Protein AF-A0A9W7TME2-F1 (afdb_monomer_lite)

Structure (mmCIF, N/CA/C/O backbone):
data_AF-A0A9W7TME2-F1
#
_entry.id   AF-A0A9W7TME2-F1
#
loop_
_atom_site.group_PDB
_atom_site.id
_atom_site.type_symbol
_atom_site.label_atom_id
_atom_site.label_alt_id
_atom_site.label_comp_id
_atom_site.label_asym_id
_atom_site.label_entity_id
_atom_site.label_seq_id
_atom_site.pdbx_PDB_ins_code
_atom_site.Cartn_x
_atom_site.Cartn_y
_atom_site.Cartn_z
_atom_site.occupancy
_atom_site.B_iso_or_equiv
_atom_site.auth_seq_id
_atom_site.auth_comp_id
_atom_site.auth_asym_id
_atom_site.auth_atom_id
_atom_site.pdbx_PDB_model_num
ATOM 1 N N . MET A 1 1 ? -83.037 15.148 -11.084 1.00 45.94 1 MET A N 1
ATOM 2 C CA . MET A 1 1 ? -82.661 16.561 -11.297 1.00 45.94 1 MET A CA 1
ATOM 3 C C . MET A 1 1 ? -82.335 17.193 -9.947 1.00 45.94 1 MET A C 1
ATOM 5 O O . MET A 1 1 ? -83.247 17.557 -9.218 1.00 45.94 1 MET A O 1
ATOM 9 N N . SER A 1 2 ? -81.053 17.291 -9.601 1.00 36.34 2 SER A N 1
ATOM 10 C CA . SER A 1 2 ? -80.544 18.206 -8.569 1.00 36.34 2 SER A CA 1
ATOM 11 C C . SER A 1 2 ? -79.119 18.617 -8.971 1.00 36.34 2 SER A C 1
ATOM 13 O O . SER A 1 2 ? -78.406 17.763 -9.502 1.00 36.34 2 SER A O 1
ATOM 15 N N . PRO A 1 3 ? -78.725 19.896 -8.821 1.00 45.44 3 PRO A N 1
ATOM 16 C CA . PRO A 1 3 ? -77.547 20.450 -9.483 1.00 45.44 3 PRO A CA 1
ATOM 17 C C . PRO A 1 3 ? -76.276 20.398 -8.619 1.00 45.44 3 PRO A C 1
ATOM 19 O O . PRO A 1 3 ? -76.337 20.386 -7.392 1.00 45.44 3 PRO A O 1
ATOM 22 N N . MET A 1 4 ? -75.126 20.371 -9.301 1.00 36.12 4 MET A N 1
ATOM 23 C CA . MET A 1 4 ? -73.765 20.377 -8.747 1.00 36.12 4 MET A CA 1
ATOM 24 C C . MET A 1 4 ? -73.398 21.739 -8.132 1.00 36.12 4 MET A C 1
ATOM 26 O O . MET A 1 4 ? -73.684 22.778 -8.722 1.00 36.12 4 MET A O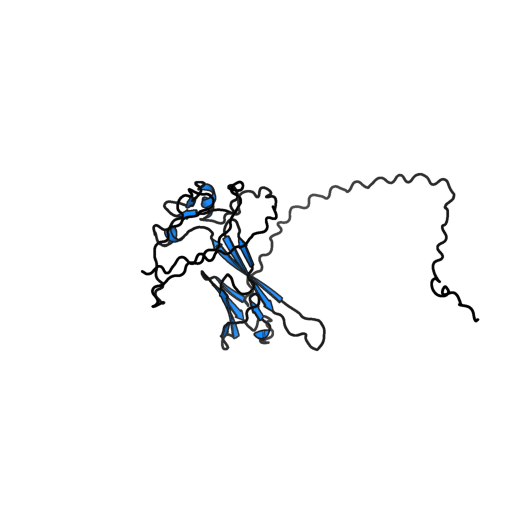 1
ATOM 30 N N . VAL A 1 5 ? -72.721 21.722 -6.978 1.00 47.88 5 VAL A N 1
ATOM 31 C CA . VAL A 1 5 ? -72.141 22.901 -6.306 1.00 47.88 5 VAL A CA 1
ATOM 32 C C . VAL A 1 5 ? -70.625 22.929 -6.540 1.00 47.88 5 VAL A C 1
ATOM 34 O O . VAL A 1 5 ? -69.952 21.909 -6.409 1.00 47.88 5 VAL A O 1
ATOM 37 N N . ASP A 1 6 ? -70.131 24.106 -6.928 1.00 45.97 6 ASP A N 1
ATOM 38 C CA . ASP A 1 6 ? -68.791 24.418 -7.448 1.00 45.97 6 ASP A CA 1
ATOM 39 C C . ASP A 1 6 ? -67.678 24.379 -6.367 1.00 45.97 6 ASP A C 1
ATOM 41 O O . ASP A 1 6 ? -67.824 24.997 -5.303 1.00 45.97 6 ASP A O 1
ATOM 45 N N . PRO A 1 7 ? -66.549 23.683 -6.613 1.00 44.56 7 PRO A N 1
ATOM 46 C CA . PRO A 1 7 ? -65.476 23.472 -5.647 1.00 44.56 7 PRO A CA 1
ATOM 47 C C . PRO A 1 7 ? -64.403 24.575 -5.699 1.00 44.56 7 PRO A C 1
ATOM 49 O O . PRO A 1 7 ? -63.279 24.321 -6.127 1.00 44.56 7 PRO A O 1
ATOM 52 N N . ARG A 1 8 ? -64.698 25.804 -5.249 1.00 43.78 8 ARG A N 1
ATOM 53 C CA . ARG A 1 8 ? -63.677 26.880 -5.135 1.00 43.78 8 ARG A CA 1
ATOM 54 C C . ARG A 1 8 ? -63.862 27.839 -3.956 1.00 43.78 8 ARG A C 1
ATOM 56 O O . ARG A 1 8 ? -63.664 29.047 -4.075 1.00 43.78 8 ARG A O 1
ATOM 63 N N . ARG A 1 9 ? -64.172 27.313 -2.773 1.00 43.62 9 ARG A N 1
ATOM 64 C CA . ARG A 1 9 ? -63.952 28.046 -1.520 1.00 43.62 9 ARG A CA 1
ATOM 65 C C . ARG A 1 9 ? -63.128 27.202 -0.573 1.00 43.62 9 ARG A C 1
ATOM 67 O O . ARG A 1 9 ? -63.614 26.186 -0.098 1.00 43.62 9 ARG A O 1
ATOM 74 N N . LEU A 1 10 ? -61.917 27.694 -0.333 1.00 40.53 10 LEU A N 1
ATOM 75 C CA . LEU A 1 10 ? -61.013 27.491 0.801 1.00 40.53 10 LEU A CA 1
ATOM 76 C C . LEU A 1 10 ? -59.609 27.230 0.275 1.00 40.53 10 LEU A C 1
ATOM 78 O O . LEU A 1 10 ? -59.125 26.111 0.322 1.00 40.53 10 LEU A O 1
ATOM 82 N N . LEU A 1 11 ? -58.979 28.280 -0.240 1.00 40.22 11 LEU A N 1
ATOM 83 C CA . LEU A 1 11 ? -57.559 28.553 -0.053 1.00 40.22 11 LEU A CA 1
ATOM 84 C C . LEU A 1 11 ? -57.352 30.032 -0.404 1.00 40.22 11 LEU A C 1
ATOM 86 O O . LEU A 1 11 ? -57.915 30.512 -1.386 1.00 40.22 11 LEU A O 1
ATOM 90 N N . GLN A 1 12 ? -56.526 30.703 0.405 1.00 37.19 12 GLN A N 1
ATOM 91 C CA . GLN A 1 12 ? -55.923 32.025 0.188 1.00 37.19 12 GLN A CA 1
ATOM 92 C C . GLN A 1 12 ? -56.542 33.205 0.958 1.00 37.19 12 GLN A C 1
ATOM 94 O O . GLN A 1 12 ? -56.999 34.186 0.380 1.00 37.19 12 GLN A O 1
ATOM 99 N N . GLU A 1 13 ? -56.453 33.145 2.290 1.00 40.38 13 GLU A N 1
ATOM 100 C CA . GLU A 1 13 ? -56.213 34.360 3.075 1.00 40.38 13 GLU A CA 1
ATOM 101 C C . GLU A 1 13 ? -54.704 34.583 3.229 1.00 40.38 13 GLU A C 1
ATOM 103 O O . GLU A 1 13 ? -53.953 33.642 3.482 1.00 40.38 13 GLU A O 1
ATOM 108 N N . GLY A 1 14 ? -54.287 35.845 3.106 1.00 40.81 14 GLY A N 1
ATOM 109 C CA . GLY A 1 14 ? -53.005 36.326 3.617 1.00 40.81 14 GLY A CA 1
ATOM 110 C C . GLY A 1 14 ? -51.903 36.536 2.582 1.00 40.81 14 GLY A C 1
ATOM 111 O O . GLY A 1 14 ? -50.926 35.798 2.571 1.00 40.81 14 GLY A O 1
ATOM 112 N N . ASN A 1 15 ? -52.011 37.588 1.764 1.00 37.62 15 ASN A N 1
ATOM 113 C CA . ASN A 1 15 ? -50.855 38.456 1.497 1.00 37.62 15 ASN A CA 1
ATOM 114 C C . ASN A 1 15 ? -51.287 39.782 0.853 1.00 37.62 15 ASN A C 1
ATOM 116 O O . ASN A 1 15 ? -51.401 39.911 -0.363 1.00 37.62 15 ASN A O 1
ATOM 120 N N . THR A 1 16 ? -51.505 40.798 1.684 1.00 47.22 16 THR A N 1
ATOM 121 C CA . THR A 1 16 ? -51.496 42.200 1.257 1.00 47.22 16 THR A CA 1
ATOM 122 C C . THR A 1 16 ? -50.052 42.698 1.243 1.00 47.22 16 THR A C 1
ATOM 124 O O . THR A 1 16 ? -49.491 42.980 2.298 1.00 47.22 16 THR A O 1
ATOM 127 N N . GLN A 1 17 ? -49.458 42.853 0.060 1.00 44.25 17 GLN A N 1
ATOM 128 C CA . GLN A 1 17 ? -48.344 43.784 -0.128 1.00 44.25 17 GLN A CA 1
ATOM 129 C C . GLN A 1 17 ? -48.794 44.904 -1.062 1.00 44.25 17 GLN A C 1
ATOM 131 O O . GLN A 1 17 ? -49.104 44.681 -2.232 1.00 44.25 17 GLN A O 1
ATOM 136 N N . SER A 1 18 ? -48.849 46.120 -0.527 1.00 55.06 18 SER A N 1
ATOM 137 C CA . SER A 1 18 ? -49.048 47.338 -1.300 1.00 55.06 18 SER A CA 1
ATOM 138 C C . SER A 1 18 ? -47.726 47.748 -1.953 1.00 55.06 18 SER A C 1
ATOM 140 O O . SER A 1 18 ? -46.690 47.876 -1.303 1.00 55.06 18 SER A O 1
ATOM 142 N N . LYS A 1 19 ? -47.757 47.972 -3.267 1.00 48.28 19 LYS A N 1
ATOM 143 C CA . LYS A 1 19 ? -46.636 48.545 -4.016 1.00 48.28 19 LYS A CA 1
ATOM 144 C C . LYS A 1 19 ? -46.640 50.061 -3.801 1.00 48.28 19 LYS A C 1
ATOM 146 O O . LYS A 1 19 ? -47.436 50.758 -4.424 1.00 48.28 19 LYS A O 1
ATOM 151 N N . GLN A 1 20 ? -45.784 50.584 -2.925 1.00 59.38 20 GLN A N 1
ATOM 152 C CA . GLN A 1 20 ? -45.575 52.032 -2.835 1.00 59.38 20 GLN A CA 1
ATOM 153 C C . GLN A 1 20 ? -44.718 52.505 -4.012 1.00 59.38 20 GLN A C 1
ATOM 155 O O . GLN A 1 20 ? -43.572 52.093 -4.183 1.00 59.38 20 GLN A O 1
ATOM 160 N N . LEU A 1 21 ? -45.300 53.367 -4.845 1.00 62.53 21 LEU A N 1
ATOM 161 C CA . LEU A 1 21 ? -44.615 54.027 -5.947 1.00 62.53 21 LEU A CA 1
ATOM 162 C C . LEU A 1 21 ? -43.992 55.326 -5.417 1.00 62.53 21 LEU A C 1
ATOM 164 O O . LEU A 1 21 ? -44.704 56.286 -5.133 1.00 62.53 21 LEU A O 1
ATOM 168 N N . MET A 1 22 ? -42.670 55.343 -5.257 1.00 50.44 22 MET A N 1
ATOM 169 C CA . MET A 1 22 ? -41.919 56.531 -4.838 1.00 50.44 22 MET A CA 1
ATOM 170 C C . MET A 1 22 ? -41.942 57.563 -5.976 1.00 50.44 22 MET A C 1
ATOM 172 O O . MET A 1 22 ? -41.362 57.329 -7.034 1.00 50.44 22 MET A O 1
ATOM 176 N N . GLN A 1 23 ? -42.640 58.683 -5.783 1.00 57.34 23 GLN A N 1
ATOM 177 C CA . GLN A 1 23 ? -42.710 59.787 -6.745 1.00 57.34 23 GLN A CA 1
ATOM 178 C C . GLN A 1 23 ? -41.814 60.936 -6.278 1.00 57.34 23 GLN A C 1
ATOM 180 O O . GLN A 1 23 ? -42.142 61.670 -5.351 1.00 57.34 23 GLN A O 1
ATOM 185 N N . GLY A 1 24 ? -40.670 61.072 -6.939 1.00 64.81 24 GLY A N 1
ATOM 186 C CA . GLY A 1 24 ? -39.732 62.185 -6.824 1.00 64.81 24 GLY A CA 1
ATOM 187 C C . GLY A 1 24 ? -38.561 61.955 -7.786 1.00 64.81 24 GLY A C 1
ATOM 188 O O . GLY A 1 24 ? -38.331 60.804 -8.167 1.00 64.81 24 GLY A O 1
ATOM 189 N N . PRO A 1 25 ? -37.831 62.993 -8.228 1.00 60.72 25 PRO A N 1
ATOM 190 C CA . PRO A 1 25 ? -36.633 62.796 -9.034 1.00 60.72 25 PRO A CA 1
ATOM 191 C C . PRO A 1 25 ? -35.573 62.108 -8.166 1.00 60.72 25 PRO A C 1
ATOM 193 O O . PRO A 1 25 ? -34.894 62.742 -7.362 1.00 60.72 25 PRO A O 1
ATOM 196 N N . VAL A 1 26 ? -35.475 60.784 -8.281 1.00 64.56 26 VAL A N 1
ATOM 197 C CA . VAL A 1 26 ? -34.434 60.005 -7.613 1.00 64.56 26 VAL A CA 1
ATOM 198 C C . VAL A 1 26 ? -33.130 60.328 -8.332 1.00 64.56 26 VAL A C 1
ATOM 200 O O . VAL A 1 26 ? -32.970 59.986 -9.503 1.00 64.56 26 VAL A O 1
ATOM 203 N N . ALA A 1 27 ? -32.220 61.031 -7.655 1.00 66.62 27 ALA A N 1
ATOM 204 C CA . ALA A 1 27 ? -30.870 61.229 -8.166 1.00 66.62 27 ALA A CA 1
ATOM 205 C C . ALA A 1 27 ? -30.277 59.848 -8.509 1.00 66.62 27 ALA A C 1
ATOM 207 O O . ALA A 1 27 ? -30.389 58.931 -7.687 1.00 66.62 27 ALA A O 1
ATOM 208 N N . PRO A 1 28 ? -29.712 59.656 -9.715 1.00 70.38 28 PRO A N 1
ATOM 209 C CA . PRO A 1 28 ? -29.198 58.358 -10.119 1.00 70.38 28 PRO A CA 1
ATOM 210 C C . PRO A 1 28 ? -28.134 57.915 -9.117 1.00 70.38 28 PRO A C 1
ATOM 212 O O . PRO 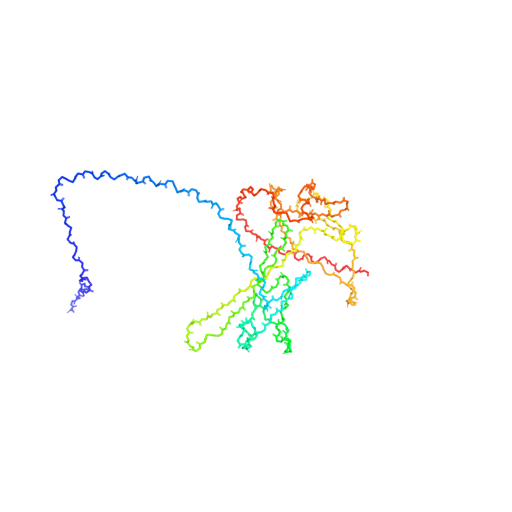A 1 28 ? -27.197 58.653 -8.819 1.00 70.38 28 PRO A O 1
ATOM 215 N N . LEU A 1 29 ? -28.311 56.715 -8.569 1.00 61.28 29 LEU A N 1
ATOM 216 C CA . LEU A 1 29 ? -27.379 56.128 -7.619 1.00 61.28 29 LEU A CA 1
ATOM 217 C C . LEU A 1 29 ? -26.018 55.943 -8.304 1.00 61.28 29 LEU A C 1
ATOM 219 O O . LEU A 1 29 ? -25.845 55.038 -9.118 1.00 61.28 29 LEU A O 1
ATOM 223 N N . THR A 1 30 ? -25.040 56.780 -7.966 1.00 67.12 30 THR A N 1
ATOM 224 C CA . THR A 1 30 ? -23.641 56.636 -8.390 1.00 67.12 30 THR A CA 1
ATOM 225 C C . THR A 1 30 ? -22.935 55.596 -7.523 1.00 67.12 30 THR A C 1
ATOM 227 O O . THR A 1 30 ? -21.977 55.903 -6.816 1.00 67.12 30 THR A O 1
ATOM 230 N N . TRP A 1 31 ? -23.438 54.362 -7.528 1.00 56.34 31 TRP A N 1
ATOM 231 C CA . TRP A 1 31 ? -22.727 53.247 -6.915 1.00 56.34 31 TRP A CA 1
ATOM 232 C C . TRP A 1 31 ? -21.580 52.826 -7.829 1.00 56.34 31 TRP A C 1
ATOM 234 O O . TRP A 1 31 ? -21.793 52.373 -8.951 1.00 56.34 31 TRP A O 1
ATOM 244 N N . GLN A 1 32 ? -20.358 52.973 -7.330 1.00 70.19 32 GLN A N 1
ATOM 245 C CA . GLN A 1 32 ? -19.170 52.343 -7.891 1.00 70.19 32 GLN A CA 1
ATOM 246 C C . GLN A 1 32 ? -18.746 51.230 -6.940 1.00 70.19 32 GLN A C 1
ATOM 248 O O . GLN A 1 32 ? -18.812 51.393 -5.721 1.00 70.19 32 GLN A O 1
ATOM 253 N N . TYR A 1 33 ? -18.364 50.085 -7.501 1.00 70.69 33 TYR A N 1
ATOM 254 C CA . TYR A 1 33 ? -17.904 48.954 -6.707 1.00 70.69 33 TYR A CA 1
ATOM 255 C C . TYR A 1 33 ? -16.666 49.397 -5.915 1.00 70.69 33 TYR A C 1
ATOM 257 O O . TYR A 1 33 ? -15.735 49.921 -6.536 1.00 70.69 33 TYR A O 1
ATOM 265 N N . PRO A 1 34 ? -16.634 49.236 -4.579 1.00 73.00 34 PRO A N 1
ATOM 266 C CA . PRO A 1 34 ? -15.424 49.506 -3.823 1.00 73.00 34 PRO A CA 1
ATOM 267 C C . PRO A 1 34 ? -14.319 48.635 -4.410 1.00 73.00 34 PRO A C 1
ATOM 269 O O . PRO A 1 34 ? -14.471 47.414 -4.484 1.00 73.00 34 PRO A O 1
ATOM 272 N N . LEU A 1 35 ? -13.234 49.254 -4.871 1.00 74.19 35 LEU A N 1
ATOM 273 C CA . LEU A 1 35 ? -12.034 48.504 -5.213 1.00 74.19 35 LEU A CA 1
ATOM 274 C C . LEU A 1 35 ? -11.631 47.768 -3.938 1.00 74.19 35 LEU A C 1
ATOM 276 O O . LEU A 1 35 ? -11.363 48.416 -2.924 1.00 74.19 35 LEU A O 1
ATOM 280 N N . MET A 1 36 ? -11.695 46.432 -3.963 1.00 68.38 36 MET A N 1
ATOM 281 C CA . MET A 1 36 ? -11.239 45.625 -2.838 1.00 68.38 36 MET A CA 1
ATOM 282 C C . MET A 1 36 ? -9.802 46.058 -2.546 1.00 68.38 36 MET A C 1
ATOM 284 O O . MET A 1 36 ? -8.981 46.012 -3.465 1.00 68.38 36 MET A O 1
ATOM 288 N N . PRO A 1 37 ? -9.500 46.537 -1.326 1.00 76.88 37 PRO A N 1
ATOM 289 C CA . PRO A 1 37 ? -8.123 46.784 -0.939 1.00 76.88 37 PRO A CA 1
ATOM 290 C C . PRO A 1 37 ? -7.328 45.513 -1.226 1.00 76.88 37 PRO A C 1
ATOM 292 O O . PRO A 1 37 ? -7.784 44.431 -0.851 1.00 76.88 37 PRO A O 1
ATOM 295 N N . GLU A 1 38 ? -6.200 45.638 -1.927 1.00 73.56 38 GLU A N 1
ATOM 296 C CA . GLU A 1 38 ? -5.298 44.510 -2.157 1.00 73.56 38 GLU A CA 1
ATOM 297 C C . GLU A 1 38 ? -4.976 43.911 -0.788 1.00 73.56 38 GLU A C 1
ATOM 299 O O . GLU A 1 38 ? -4.416 44.592 0.079 1.00 73.56 38 GLU A O 1
ATOM 304 N N . GLU A 1 39 ? -5.441 42.682 -0.557 1.00 70.69 39 GLU A N 1
ATOM 305 C CA . GLU A 1 39 ? -5.243 42.004 0.714 1.00 70.69 39 GLU A CA 1
ATOM 306 C C . GLU A 1 39 ? -3.730 41.930 0.933 1.00 70.69 39 GLU A C 1
ATOM 308 O O . GLU A 1 39 ? -3.017 41.454 0.042 1.00 70.69 39 GLU A O 1
ATOM 313 N N . PRO A 1 40 ? -3.200 42.477 2.045 1.00 69.88 40 PRO A N 1
ATOM 314 C CA . PRO A 1 40 ? -1.768 42.447 2.278 1.00 69.88 40 PRO A CA 1
ATOM 315 C C . PRO A 1 40 ? -1.333 40.993 2.177 1.00 69.88 40 PRO A C 1
ATOM 317 O O . PRO A 1 40 ? -1.949 40.145 2.820 1.00 69.88 40 PRO A O 1
ATOM 320 N N . LEU A 1 41 ? -0.322 40.717 1.347 1.00 63.75 41 LEU A N 1
ATOM 321 C CA . LEU A 1 41 ? 0.237 39.379 1.179 1.00 63.75 41 LEU A CA 1
ATOM 322 C C . LEU A 1 41 ? 0.656 38.882 2.562 1.00 63.75 41 LEU A C 1
ATOM 324 O O . LEU A 1 41 ? 1.736 39.214 3.058 1.00 63.75 41 LEU A O 1
ATOM 328 N N . LEU A 1 42 ? -0.240 38.149 3.222 1.00 68.81 42 LEU A N 1
ATOM 329 C CA . LEU A 1 42 ? 0.070 37.495 4.472 1.00 68.81 42 LEU A CA 1
ATOM 330 C C . LEU A 1 42 ? 1.229 36.552 4.150 1.00 68.81 42 LEU A C 1
ATOM 332 O O . LEU A 1 42 ? 1.193 35.889 3.108 1.00 68.81 42 LEU A O 1
ATOM 336 N N . PRO A 1 43 ? 2.283 36.519 4.980 1.00 73.00 43 PRO A N 1
ATOM 337 C CA . PRO A 1 43 ? 3.367 35.578 4.763 1.00 73.00 43 PRO A CA 1
ATOM 338 C C . PRO A 1 43 ? 2.755 34.183 4.641 1.00 73.00 43 PRO A C 1
ATOM 340 O O . PRO A 1 43 ? 1.896 33.830 5.451 1.00 73.00 43 PRO A O 1
ATOM 343 N N . GLU A 1 44 ? 3.157 33.422 3.616 1.00 58.72 44 GLU A N 1
ATOM 344 C CA . GLU A 1 44 ? 2.768 32.021 3.475 1.00 58.72 44 GLU A CA 1
ATOM 345 C C . GLU A 1 44 ? 3.156 31.313 4.772 1.00 58.72 44 GLU A C 1
ATOM 347 O O . GLU A 1 44 ? 4.324 31.010 5.015 1.00 58.72 44 GLU A O 1
ATOM 352 N N . VAL A 1 45 ? 2.183 31.116 5.660 1.00 66.00 45 VAL A N 1
ATOM 353 C CA . VAL A 1 45 ? 2.396 30.305 6.847 1.00 66.00 45 VAL A CA 1
ATOM 354 C C . VAL A 1 45 ? 2.599 28.899 6.301 1.00 66.00 45 VAL A C 1
ATOM 356 O O . VAL A 1 45 ? 1.713 28.426 5.581 1.00 66.00 45 VAL A O 1
ATOM 359 N N . PRO A 1 46 ? 3.729 28.228 6.587 1.00 66.50 46 PRO A N 1
ATOM 360 C CA . PRO A 1 46 ? 3.911 26.848 6.185 1.00 66.50 46 PRO A CA 1
ATOM 361 C C . PRO A 1 46 ? 2.774 26.047 6.808 1.00 66.50 46 PRO A C 1
ATOM 363 O O . PRO A 1 46 ? 2.743 25.805 8.016 1.00 66.50 46 PRO A O 1
ATOM 366 N N . PHE A 1 47 ? 1.778 25.699 5.998 1.00 54.00 47 PHE A N 1
ATOM 367 C CA . PHE A 1 47 ? 0.774 24.749 6.419 1.00 54.00 47 PHE A CA 1
ATOM 368 C C . PHE A 1 47 ? 1.471 23.391 6.351 1.00 54.00 47 PHE A C 1
ATOM 370 O O . PHE A 1 47 ? 1.543 22.727 5.321 1.00 54.00 47 PHE A O 1
ATOM 377 N N . GLU A 1 48 ? 2.077 22.987 7.457 1.00 51.50 48 GLU A N 1
ATOM 378 C CA . GLU A 1 48 ? 2.421 21.587 7.621 1.00 51.50 48 GLU A CA 1
ATOM 379 C C . GLU A 1 48 ? 1.109 20.847 7.845 1.00 51.50 48 GLU A C 1
ATOM 381 O O . GLU A 1 48 ? 0.447 20.988 8.879 1.00 51.50 48 GLU A O 1
ATOM 386 N N . LEU A 1 49 ? 0.700 20.080 6.831 1.00 39.78 49 LEU A N 1
ATOM 387 C CA . LEU A 1 49 ? -0.261 19.002 7.009 1.00 39.78 49 LEU A CA 1
ATOM 388 C C . LEU A 1 49 ? 0.241 18.167 8.183 1.00 39.78 49 LEU A C 1
ATOM 390 O O . LEU A 1 49 ? 1.226 17.443 8.054 1.00 39.78 49 LEU A O 1
ATOM 394 N N . ARG A 1 50 ? -0.414 18.305 9.341 1.00 38.41 50 ARG A N 1
ATOM 395 C CA . ARG A 1 50 ? -0.123 17.466 10.499 1.00 38.41 50 ARG A CA 1
ATOM 396 C C . ARG A 1 50 ? -0.346 16.030 10.061 1.00 38.41 50 ARG A C 1
ATOM 398 O O . ARG A 1 50 ? -1.487 15.606 9.879 1.00 38.41 50 ARG A O 1
ATOM 405 N N . THR A 1 51 ? 0.740 15.293 9.882 1.00 38.16 51 THR A N 1
ATOM 406 C CA . THR A 1 51 ? 0.665 13.847 9.789 1.00 38.16 51 THR A CA 1
ATOM 407 C C . THR A 1 51 ? 0.086 13.363 11.117 1.00 38.16 51 THR A C 1
ATOM 409 O O . THR A 1 51 ? 0.544 13.799 12.180 1.00 38.16 51 THR A O 1
ATOM 412 N N . PRO A 1 52 ? -0.992 12.560 11.105 1.00 43.03 52 PRO A N 1
ATOM 413 C CA . PRO A 1 52 ? -1.532 12.023 12.342 1.00 43.03 52 PRO A CA 1
ATOM 414 C C . PRO A 1 52 ? -0.411 11.255 13.042 1.00 43.03 52 PRO A C 1
ATOM 416 O O . PRO A 1 52 ? 0.158 10.322 12.481 1.00 43.03 52 PRO A O 1
ATOM 419 N N . SER A 1 53 ? -0.051 11.686 14.252 1.00 43.25 53 SER A N 1
ATOM 420 C CA . SER A 1 53 ? 0.932 10.972 15.059 1.00 43.25 53 SER A CA 1
ATOM 421 C C . SER A 1 53 ? 0.389 9.574 15.352 1.00 43.25 53 SER A C 1
ATOM 423 O O . SER A 1 53 ? -0.790 9.480 15.721 1.00 43.25 53 SER A O 1
ATOM 425 N N . PRO A 1 54 ? 1.201 8.508 15.242 1.00 51.59 54 PRO A N 1
ATOM 426 C CA . PRO A 1 54 ? 0.759 7.175 15.623 1.00 51.59 54 PRO A CA 1
ATOM 427 C C . PRO A 1 54 ? 0.259 7.234 17.066 1.00 51.59 54 PRO A C 1
ATOM 429 O O . PRO A 1 54 ? 0.972 7.670 17.974 1.00 51.59 54 PRO A O 1
ATOM 432 N N . SER A 1 55 ? -1.009 6.884 17.276 1.00 57.22 55 SER A N 1
ATOM 433 C CA . SER A 1 55 ? -1.546 6.818 18.628 1.00 57.22 55 SER A CA 1
ATOM 434 C C . SER A 1 55 ? -0.852 5.658 19.341 1.00 57.22 55 SER A C 1
ATOM 436 O O . SER A 1 55 ? -0.708 4.575 18.786 1.00 57.22 55 SER A O 1
ATOM 438 N N . VAL A 1 56 ? -0.444 5.847 20.599 1.00 62.09 56 VAL A N 1
ATOM 439 C CA . VAL A 1 56 ? 0.200 4.800 21.433 1.00 62.09 56 VAL A CA 1
ATOM 440 C C . VAL A 1 56 ? -0.699 3.550 21.615 1.00 62.09 56 VAL A C 1
ATOM 442 O O . VAL A 1 56 ? -0.285 2.521 22.162 1.00 62.09 56 VAL A O 1
ATOM 445 N N . SER A 1 57 ? -1.951 3.652 21.169 1.00 77.81 57 SER A N 1
ATOM 446 C CA . SER A 1 57 ? -3.006 2.649 21.225 1.00 77.81 57 SER A CA 1
ATOM 447 C C . SER A 1 57 ? -3.052 1.706 20.021 1.00 77.81 57 SER A C 1
ATOM 449 O O . SER A 1 57 ? -3.609 0.620 20.168 1.00 77.81 57 SER A O 1
ATOM 451 N N . VAL A 1 58 ? -2.507 2.100 18.864 1.00 86.94 58 VAL A N 1
ATOM 452 C CA . VAL A 1 58 ? -2.571 1.318 17.620 1.00 86.94 58 VAL A CA 1
ATOM 453 C C . VAL A 1 58 ? -1.166 1.157 17.052 1.00 86.94 58 VAL A C 1
ATOM 455 O O . VAL A 1 58 ? -0.505 2.142 16.732 1.00 86.94 58 VAL A O 1
ATOM 458 N N . ALA A 1 59 ? -0.728 -0.088 16.903 1.00 88.31 59 ALA A N 1
ATOM 459 C CA . ALA A 1 59 ? 0.508 -0.441 16.223 1.00 88.31 59 ALA A CA 1
ATOM 460 C C . ALA A 1 59 ? 0.173 -1.236 14.959 1.00 88.31 59 ALA A C 1
ATOM 462 O O . ALA A 1 59 ? -0.704 -2.094 14.973 1.00 88.31 59 ALA A O 1
ATOM 463 N N . ALA A 1 60 ? 0.863 -0.943 13.862 1.00 90.12 60 ALA A N 1
ATOM 464 C CA . ALA A 1 60 ? 0.706 -1.667 12.610 1.00 90.12 60 ALA A CA 1
ATOM 465 C C . ALA A 1 60 ? 2.067 -2.176 12.137 1.00 90.12 60 ALA A C 1
ATOM 467 O O . ALA A 1 60 ? 3.061 -1.450 12.201 1.00 90.12 60 ALA A O 1
ATOM 468 N N . ARG A 1 61 ? 2.089 -3.416 11.656 1.00 89.75 61 ARG A N 1
ATOM 469 C CA . ARG A 1 61 ? 3.214 -4.038 10.964 1.00 89.75 61 ARG A CA 1
ATOM 470 C C . ARG A 1 61 ? 2.792 -4.321 9.529 1.00 89.75 61 ARG A C 1
ATOM 472 O O . ARG A 1 61 ? 1.825 -5.045 9.295 1.00 89.75 61 ARG A O 1
ATOM 479 N N . CYS A 1 62 ? 3.480 -3.681 8.593 1.00 86.88 62 CYS A N 1
ATOM 480 C CA . CYS A 1 62 ? 3.282 -3.884 7.166 1.00 86.88 62 CYS A CA 1
ATOM 481 C C . CYS A 1 62 ? 4.233 -4.992 6.717 1.00 86.88 62 CYS A C 1
ATOM 483 O O . CYS A 1 62 ? 5.436 -4.756 6.626 1.00 86.88 62 CYS A O 1
ATOM 485 N N . GLU A 1 63 ? 3.693 -6.181 6.473 1.00 83.06 63 GLU A N 1
ATOM 486 C CA . GLU A 1 63 ? 4.434 -7.298 5.888 1.00 83.06 63 GLU A CA 1
ATOM 487 C C . GLU A 1 63 ? 4.291 -7.261 4.359 1.00 83.06 63 GLU A C 1
ATOM 489 O O . GLU A 1 63 ? 3.566 -6.431 3.807 1.00 83.06 63 GLU A O 1
ATOM 494 N N . ASP A 1 64 ? 4.965 -8.159 3.643 1.00 69.94 64 ASP A N 1
ATOM 495 C CA . ASP A 1 64 ? 5.024 -8.106 2.174 1.00 69.94 64 ASP A CA 1
ATOM 496 C C . ASP A 1 64 ? 3.655 -8.276 1.483 1.00 69.94 64 ASP A C 1
ATOM 498 O O . ASP A 1 64 ? 3.417 -7.689 0.427 1.00 69.94 64 ASP A O 1
ATOM 502 N N . TYR A 1 65 ? 2.748 -9.077 2.056 1.00 69.94 65 TYR A N 1
ATOM 503 C CA . TYR A 1 65 ? 1.448 -9.415 1.446 1.00 69.94 65 TYR A CA 1
ATOM 504 C C . TYR A 1 65 ? 0.230 -9.192 2.355 1.00 69.94 65 TYR A C 1
ATOM 506 O O . TYR A 1 65 ? -0.914 -9.274 1.895 1.00 69.94 65 TYR A O 1
ATOM 514 N N . PHE A 1 66 ? 0.450 -8.878 3.629 1.00 79.56 66 PHE A N 1
ATOM 515 C CA . PHE A 1 66 ? -0.607 -8.642 4.604 1.00 79.56 66 PHE A CA 1
ATOM 516 C C . PHE A 1 66 ? -0.190 -7.567 5.608 1.00 79.56 66 PHE A C 1
ATOM 518 O O . PHE A 1 66 ? 0.986 -7.238 5.750 1.00 79.56 66 PHE A O 1
ATOM 525 N N . VAL A 1 67 ? -1.171 -7.001 6.301 1.00 88.00 67 VAL A N 1
ATOM 526 C CA . VAL A 1 67 ? -0.946 -6.102 7.430 1.00 88.00 67 VAL A CA 1
ATOM 527 C C . VAL A 1 67 ? -1.381 -6.794 8.710 1.00 88.00 67 VAL A C 1
ATOM 529 O O . VAL A 1 67 ? -2.444 -7.422 8.757 1.00 88.00 67 VAL A O 1
ATOM 532 N N . GLN A 1 68 ? -0.585 -6.628 9.759 1.00 91.06 68 GLN A N 1
ATOM 533 C CA . GLN A 1 68 ? -0.956 -7.008 11.111 1.00 91.06 68 GLN A CA 1
ATOM 534 C C . GLN A 1 68 ? -1.138 -5.746 11.953 1.00 91.06 68 GLN A C 1
ATOM 536 O O . GLN A 1 68 ? -0.216 -4.944 12.099 1.00 91.06 68 GLN A O 1
ATOM 541 N N . VAL A 1 69 ? -2.337 -5.549 12.496 1.00 91.69 69 VAL A N 1
ATOM 542 C CA . VAL A 1 69 ? -2.677 -4.378 13.310 1.00 91.69 69 VAL A CA 1
ATOM 543 C C . VAL A 1 69 ? -3.008 -4.825 14.726 1.00 91.69 69 VAL A C 1
ATOM 545 O O . VAL A 1 69 ? -3.932 -5.603 14.952 1.00 91.69 69 VAL A O 1
ATOM 548 N N . GLU A 1 70 ? -2.261 -4.293 15.682 1.00 91.25 70 GLU A N 1
ATOM 549 C CA . GLU A 1 70 ? -2.438 -4.506 17.110 1.00 91.25 70 GLU A CA 1
ATOM 550 C C . GLU A 1 70 ? -3.103 -3.279 17.730 1.00 91.25 70 GLU A C 1
ATOM 552 O O . GLU A 1 70 ? -2.605 -2.152 17.644 1.00 91.25 70 GLU A O 1
ATOM 557 N N . VAL A 1 71 ? -4.243 -3.500 18.377 1.00 89.62 71 VAL A N 1
ATOM 558 C CA . VAL A 1 71 ? -5.043 -2.445 18.995 1.00 89.62 71 VAL A CA 1
ATOM 559 C C . VAL A 1 71 ? -5.178 -2.740 20.479 1.00 89.62 71 VAL A C 1
ATOM 561 O O . VAL A 1 71 ? -5.804 -3.722 20.873 1.00 89.62 71 VAL A O 1
ATOM 564 N N . LYS A 1 72 ? -4.632 -1.871 21.332 1.00 86.94 72 LYS A N 1
ATOM 565 C CA . LYS A 1 72 ? -4.866 -1.955 22.781 1.00 86.94 72 LYS A CA 1
ATOM 566 C C . LYS A 1 72 ? -6.333 -1.670 23.064 1.00 86.94 72 LYS A C 1
ATOM 568 O O . LYS A 1 72 ? -6.824 -0.644 22.615 1.00 86.94 72 LYS A O 1
ATOM 573 N N . LYS A 1 73 ? -7.010 -2.497 23.863 1.00 81.75 73 LYS A N 1
ATOM 574 C CA . LYS A 1 73 ? -8.441 -2.351 24.208 1.00 81.75 73 LYS A CA 1
ATOM 575 C C . LYS A 1 73 ? -8.740 -1.182 25.155 1.00 81.75 73 LYS A C 1
ATOM 577 O O . LYS A 1 73 ? -9.893 -0.771 25.250 1.00 81.75 73 LYS A O 1
ATOM 582 N N . VAL A 1 74 ? -7.727 -0.629 25.830 1.00 74.44 74 VAL A N 1
ATOM 583 C CA . VAL A 1 74 ? -7.856 0.467 26.816 1.00 74.44 74 VAL A CA 1
ATOM 584 C C . VAL A 1 74 ? -7.334 1.790 26.239 1.00 74.44 74 VAL A C 1
ATOM 586 O O . VAL A 1 74 ? -6.387 2.390 26.741 1.00 74.44 74 VAL A O 1
ATOM 589 N N . PHE A 1 75 ? -7.927 2.256 25.142 1.00 67.88 75 PHE A N 1
ATOM 590 C CA . PHE A 1 75 ? -7.436 3.441 24.426 1.00 67.88 75 PHE A CA 1
ATOM 591 C C . PHE A 1 75 ? -8.003 4.780 24.925 1.00 67.88 75 PHE A C 1
ATOM 593 O O . PHE A 1 75 ? -7.456 5.827 24.594 1.00 67.88 75 PHE A O 1
ATOM 600 N N . TYR A 1 76 ? -9.038 4.766 25.775 1.00 64.50 76 TYR A N 1
ATOM 601 C CA . TYR A 1 76 ? -9.632 5.980 26.362 1.00 64.50 76 TYR A CA 1
ATOM 602 C C . TYR A 1 76 ? -9.063 6.365 27.737 1.00 64.50 76 TYR A C 1
ATOM 604 O O . TYR A 1 76 ? -9.539 7.322 28.344 1.00 64.50 76 TYR A O 1
ATOM 612 N N . GLY A 1 77 ? -8.076 5.625 28.261 1.00 60.69 77 GLY A N 1
ATOM 613 C CA . GLY A 1 77 ? -7.436 5.924 29.553 1.00 60.69 77 GLY A CA 1
ATOM 614 C C . GLY A 1 77 ? -8.348 5.807 30.786 1.00 60.69 77 GLY A C 1
ATOM 615 O O . GLY A 1 77 ? -7.915 6.100 31.893 1.00 60.69 77 GLY A O 1
ATOM 616 N N . ASN A 1 78 ? -9.595 5.361 30.614 1.00 63.78 78 ASN A N 1
ATOM 617 C CA . ASN A 1 78 ? -10.616 5.229 31.658 1.00 63.78 78 ASN A CA 1
ATOM 618 C C . ASN A 1 78 ? -10.761 3.793 32.205 1.00 63.78 78 ASN A C 1
ATOM 620 O O . ASN A 1 78 ? -11.663 3.532 32.994 1.00 63.78 78 ASN A O 1
ATOM 624 N N . GLY A 1 79 ? -9.914 2.853 31.769 1.00 66.50 79 GLY A N 1
ATOM 625 C CA . GLY A 1 79 ? -9.942 1.452 32.212 1.00 66.50 79 GLY A CA 1
ATOM 626 C C . GLY A 1 79 ? -11.085 0.605 31.638 1.00 66.50 79 GLY A C 1
ATOM 627 O O . GLY A 1 79 ? -11.178 -0.576 31.963 1.00 66.50 79 GLY A O 1
ATOM 628 N N . GLN A 1 80 ? -11.942 1.165 30.779 1.00 70.62 80 GLN A N 1
ATOM 629 C CA . GLN A 1 80 ? -13.048 0.424 30.178 1.00 70.62 80 GLN A CA 1
ATOM 630 C C . GLN A 1 80 ? -12.587 -0.308 28.916 1.00 70.62 80 GLN A C 1
ATOM 632 O O . GLN A 1 80 ? -12.119 0.310 27.959 1.00 70.62 80 GLN A O 1
ATOM 637 N N . LEU A 1 81 ? -12.740 -1.633 28.922 1.00 73.44 81 LEU A N 1
ATOM 638 C CA . LEU A 1 81 ? -12.418 -2.481 27.781 1.00 73.44 81 LEU A CA 1
ATOM 639 C C . LEU A 1 81 ? -13.437 -2.276 26.665 1.00 73.44 81 LEU A C 1
ATOM 641 O O . LEU A 1 81 ? -14.647 -2.380 26.877 1.00 73.44 81 LEU A O 1
ATOM 645 N N . VAL A 1 82 ? -12.937 -2.007 25.464 1.00 80.81 82 VAL A N 1
ATOM 646 C CA . VAL A 1 82 ? -13.779 -1.911 24.275 1.00 80.81 82 VAL A CA 1
ATOM 647 C C . VAL A 1 82 ? -14.163 -3.305 23.781 1.00 80.81 82 VAL A C 1
ATOM 649 O O . VAL A 1 82 ? -13.335 -4.217 23.751 1.00 80.81 82 VAL A O 1
ATOM 652 N N . ASN A 1 83 ? -15.437 -3.464 23.413 1.00 82.19 83 ASN A N 1
ATOM 653 C CA . ASN A 1 83 ? -15.955 -4.701 22.840 1.00 82.19 83 ASN A CA 1
ATOM 654 C C . ASN A 1 83 ? -15.353 -4.912 21.433 1.00 82.19 83 ASN A C 1
ATOM 656 O O . ASN A 1 83 ? -15.493 -4.015 20.593 1.00 82.19 83 ASN A O 1
ATOM 660 N N . PRO A 1 84 ? -14.737 -6.077 21.150 1.00 84.00 84 PRO A N 1
ATOM 661 C CA . PRO A 1 84 ? -14.177 -6.390 19.835 1.00 84.00 84 PRO A CA 1
ATOM 662 C C . PRO A 1 84 ? -15.182 -6.249 18.685 1.00 84.00 84 PRO A C 1
ATOM 664 O O . PRO A 1 84 ? -14.798 -5.843 17.594 1.00 84.00 84 PRO A O 1
ATOM 667 N N . ALA A 1 85 ? -16.473 -6.502 18.932 1.00 85.88 85 ALA A N 1
ATOM 668 C CA . ALA A 1 85 ? -17.527 -6.421 17.916 1.00 85.88 85 ALA A CA 1
ATOM 669 C C . ALA A 1 85 ? -17.744 -5.005 17.348 1.00 85.88 85 ALA A C 1
ATOM 671 O O . ALA A 1 85 ? -18.307 -4.853 16.267 1.00 85.88 85 ALA A O 1
ATOM 672 N N . PHE A 1 86 ? -17.306 -3.965 18.062 1.00 86.19 86 PHE A N 1
ATOM 673 C CA . PHE A 1 86 ? -17.439 -2.572 17.624 1.00 86.19 86 PHE A CA 1
ATOM 674 C C . PHE A 1 86 ? -16.221 -2.062 16.856 1.00 86.19 86 PHE A C 1
ATOM 676 O O . PHE A 1 86 ? -16.240 -0.921 16.391 1.00 86.19 86 PHE A O 1
ATOM 683 N N . LEU A 1 87 ? -15.168 -2.873 16.733 1.00 89.19 87 LEU A N 1
ATOM 684 C CA . LEU A 1 87 ? -13.962 -2.558 15.980 1.00 89.19 87 LEU A CA 1
ATOM 685 C C . LEU A 1 87 ? -13.916 -3.380 14.695 1.00 89.19 87 LEU A C 1
ATOM 687 O O . LEU A 1 87 ? -14.135 -4.587 14.698 1.00 89.19 87 LEU A O 1
ATOM 691 N N . SER A 1 88 ? -13.594 -2.720 13.588 1.00 91.38 88 SER A N 1
ATOM 692 C CA . SER A 1 88 ? -13.414 -3.381 12.297 1.00 91.38 88 SER A CA 1
ATOM 693 C C . SER A 1 88 ? -12.267 -2.755 11.515 1.00 91.38 88 SER A C 1
ATOM 695 O O . SER A 1 88 ? -12.126 -1.532 11.485 1.00 91.38 88 SER A O 1
ATOM 697 N N . LEU A 1 89 ? -11.4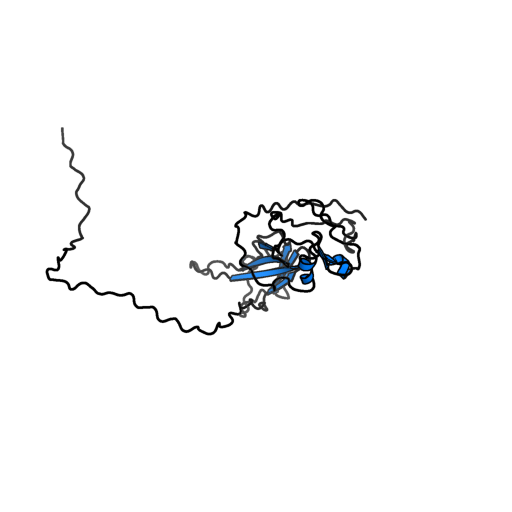59 -3.586 10.861 1.00 91.38 89 LEU A N 1
ATOM 698 C CA . LEU A 1 89 ? -10.418 -3.156 9.933 1.00 91.38 89 LEU A CA 1
ATOM 699 C C . LEU A 1 89 ? -10.970 -3.271 8.511 1.00 91.38 89 LEU A C 1
ATOM 701 O O . LEU A 1 89 ? -11.117 -4.369 7.983 1.00 91.38 89 LEU A O 1
ATOM 705 N N . GLY A 1 90 ? -11.383 -2.138 7.937 1.00 86.62 90 GLY A N 1
ATOM 706 C CA . GLY A 1 90 ? -11.966 -2.057 6.594 1.00 86.62 90 GLY A CA 1
ATOM 707 C C . GLY A 1 90 ? -13.205 -2.949 6.370 1.00 86.62 90 GLY A C 1
ATOM 708 O O . GLY A 1 90 ? -13.581 -3.257 5.243 1.00 86.62 90 GLY A O 1
ATOM 709 N N . GLY A 1 91 ? -13.877 -3.344 7.456 1.00 86.19 91 GLY A N 1
ATOM 710 C CA . GLY A 1 91 ? -15.049 -4.225 7.443 1.00 86.19 91 GLY A CA 1
ATOM 711 C C . GLY A 1 91 ? -14.783 -5.655 7.923 1.00 86.19 91 GLY A C 1
ATOM 712 O O . GLY A 1 91 ? -15.739 -6.400 8.112 1.00 86.19 91 GLY A O 1
ATOM 713 N N . CYS A 1 92 ? -13.528 -6.028 8.179 1.00 89.81 92 CYS A N 1
ATOM 714 C CA . CYS A 1 92 ? -13.168 -7.316 8.773 1.00 89.81 92 CYS A CA 1
ATOM 715 C C . CYS A 1 92 ? -13.014 -7.224 10.297 1.00 89.81 92 CYS A C 1
ATOM 717 O O . CYS A 1 92 ? -12.592 -6.196 10.832 1.00 89.81 92 CYS A O 1
ATOM 719 N N . GLY A 1 93 ? -13.382 -8.301 10.994 1.00 90.12 93 GLY A N 1
ATOM 720 C CA . GLY A 1 93 ? -13.222 -8.430 12.444 1.00 90.12 93 GLY A CA 1
ATOM 721 C C . GLY A 1 93 ? -11.793 -8.795 12.855 1.00 90.12 93 GLY A C 1
ATOM 722 O O . GLY A 1 93 ? -10.944 -9.073 12.011 1.00 90.12 93 GLY A O 1
ATOM 723 N N . ALA A 1 94 ? -11.536 -8.795 14.164 1.00 91.50 94 ALA A N 1
ATOM 724 C CA . ALA A 1 94 ? -10.265 -9.258 14.717 1.00 91.50 94 ALA A CA 1
ATOM 725 C C . ALA A 1 94 ? -10.094 -10.771 14.496 1.00 91.50 94 ALA A C 1
ATOM 727 O O . ALA A 1 94 ? -11.062 -11.528 14.587 1.00 91.50 94 ALA A O 1
ATOM 728 N N . VAL A 1 95 ? -8.859 -11.202 14.232 1.00 92.12 95 VAL A N 1
ATOM 729 C CA . VAL A 1 95 ? -8.502 -12.620 14.048 1.00 92.12 95 VAL A CA 1
ATOM 730 C C . VAL A 1 95 ? -8.056 -13.278 15.352 1.00 92.12 95 VAL A C 1
ATOM 732 O O . VAL A 1 95 ? -8.112 -14.498 15.482 1.00 92.12 95 VAL A O 1
ATOM 735 N N . GLY A 1 96 ? -7.633 -12.475 16.330 1.00 90.00 96 GLY A N 1
ATOM 736 C CA . GLY A 1 96 ? -7.168 -12.957 17.621 1.00 90.00 96 GLY A CA 1
ATOM 737 C C . GLY A 1 96 ? -7.229 -11.891 18.707 1.00 90.00 96 GLY A C 1
ATOM 738 O O . GLY A 1 96 ? -7.364 -10.694 18.440 1.00 90.00 96 GLY A O 1
ATOM 739 N N . GLU A 1 97 ? -7.118 -12.347 19.949 1.00 90.88 97 GLU A N 1
ATOM 740 C CA . GLU A 1 97 ? -7.079 -11.505 21.139 1.00 90.88 97 GLU A CA 1
ATOM 741 C C . GLU A 1 97 ? -6.027 -12.043 22.112 1.00 90.88 97 GLU A C 1
ATOM 743 O O . GLU A 1 97 ? -5.980 -13.243 22.380 1.00 90.88 97 GLU A O 1
ATOM 748 N N . ASP A 1 98 ? -5.212 -11.137 22.647 1.00 88.88 98 ASP A N 1
ATOM 749 C CA . ASP A 1 98 ? -4.336 -11.387 23.785 1.00 88.88 98 ASP A CA 1
ATOM 750 C C . ASP A 1 98 ? -5.022 -10.851 25.060 1.00 88.88 98 ASP A C 1
ATOM 752 O O . ASP A 1 98 ? -5.119 -9.626 25.240 1.00 88.88 98 ASP A O 1
ATOM 756 N N . PRO A 1 99 ? -5.532 -11.734 25.939 1.00 83.81 99 PRO A N 1
ATOM 757 C CA . PRO A 1 99 ? -6.218 -11.333 27.161 1.00 83.81 99 PRO A CA 1
ATOM 758 C C . PRO A 1 99 ? -5.269 -10.798 28.243 1.00 83.81 99 PRO A C 1
ATOM 760 O O . PRO A 1 99 ? -5.713 -10.029 29.094 1.00 83.81 99 PRO A O 1
ATOM 763 N N . ASP A 1 100 ? -3.982 -11.143 28.227 1.00 84.94 100 ASP A N 1
ATOM 764 C CA . ASP A 1 100 ? -3.024 -10.674 29.234 1.00 84.94 100 ASP A CA 1
ATOM 765 C C . ASP A 1 100 ? -2.570 -9.247 28.909 1.00 84.94 100 ASP A C 1
ATOM 767 O O . ASP A 1 100 ? -2.548 -8.368 29.777 1.00 84.94 100 ASP A O 1
ATOM 771 N N . ALA A 1 101 ? -2.288 -8.985 27.630 1.00 82.69 101 ALA A N 1
ATOM 772 C CA . ALA A 1 101 ? -1.914 -7.660 27.143 1.00 82.69 101 ALA A CA 1
ATOM 773 C C . ALA A 1 101 ? -3.122 -6.749 26.848 1.00 82.69 101 ALA A C 1
ATOM 775 O O . ALA A 1 101 ? -2.948 -5.542 26.648 1.00 82.69 101 ALA A O 1
ATOM 776 N N . GLN A 1 102 ? -4.342 -7.303 26.827 1.00 86.00 102 GLN A N 1
ATOM 777 C CA . GLN A 1 102 ? -5.574 -6.619 26.413 1.00 86.00 102 GLN A CA 1
ATOM 778 C C . GLN A 1 102 ? -5.443 -6.018 25.002 1.00 86.00 102 GLN A C 1
ATOM 780 O O . GLN A 1 102 ? -5.794 -4.854 24.773 1.00 86.00 102 GLN A O 1
ATOM 785 N N . ILE A 1 103 ? -4.916 -6.803 24.060 1.00 89.31 103 ILE A N 1
ATOM 786 C CA . ILE A 1 103 ? -4.665 -6.404 22.668 1.00 89.31 103 ILE A CA 1
ATOM 787 C C . ILE A 1 103 ? -5.562 -7.211 21.732 1.00 89.31 103 ILE A C 1
ATOM 789 O O . ILE A 1 103 ? -5.663 -8.429 21.842 1.00 89.31 103 ILE A O 1
ATOM 793 N N . LEU A 1 104 ? -6.190 -6.524 20.781 1.00 90.88 104 LEU A N 1
ATOM 794 C CA . LEU A 1 104 ? -6.859 -7.141 19.642 1.00 90.88 104 LEU A CA 1
ATOM 795 C C . LEU A 1 104 ? -5.923 -7.165 18.444 1.00 90.88 104 LEU A C 1
ATOM 797 O O . LEU A 1 104 ? -5.294 -6.154 18.125 1.00 90.88 104 LEU A O 1
ATOM 801 N N . ILE A 1 105 ? -5.868 -8.315 17.782 1.00 92.38 105 ILE A N 1
ATOM 802 C CA . ILE A 1 105 ? -5.018 -8.561 16.625 1.00 92.38 105 ILE A CA 1
ATOM 803 C C . ILE A 1 105 ? -5.921 -8.662 15.401 1.00 92.38 105 ILE A C 1
ATOM 805 O O . ILE A 1 105 ? -6.818 -9.506 15.328 1.00 92.38 105 ILE A O 1
ATOM 809 N N . PHE A 1 106 ? -5.676 -7.788 14.435 1.00 92.50 106 PHE A N 1
ATOM 810 C CA . PHE A 1 106 ? -6.278 -7.834 13.114 1.00 92.50 106 PHE A CA 1
ATOM 811 C C . PHE A 1 106 ? -5.214 -8.257 12.116 1.00 92.50 106 PHE A C 1
ATOM 813 O O . PHE A 1 106 ? -4.096 -7.746 12.139 1.00 92.50 106 PHE A O 1
ATOM 820 N N . GLU A 1 107 ? -5.590 -9.154 11.220 1.00 90.50 107 GLU A N 1
ATOM 821 C CA . GLU A 1 107 ? -4.763 -9.566 10.099 1.00 90.50 107 GLU A CA 1
ATOM 822 C C . GLU A 1 107 ? -5.607 -9.425 8.839 1.00 90.50 107 GLU A C 1
ATOM 824 O O . GLU A 1 107 ? -6.755 -9.873 8.800 1.00 90.50 107 GLU A O 1
ATOM 829 N N . SER A 1 108 ? -5.074 -8.732 7.838 1.00 86.56 108 SER A N 1
ATOM 830 C CA . SER A 1 108 ? -5.737 -8.584 6.547 1.00 86.56 108 SER A CA 1
ATOM 831 C C . SER A 1 108 ? -4.713 -8.640 5.437 1.00 86.56 108 SER A C 1
ATOM 833 O O . SER A 1 108 ? -3.719 -7.916 5.461 1.00 86.56 108 SER A O 1
ATOM 835 N N . GLU A 1 109 ? -5.009 -9.424 4.410 1.00 82.12 109 GLU A N 1
ATOM 836 C CA . GLU A 1 109 ? -4.286 -9.352 3.149 1.00 82.12 109 GLU A CA 1
ATOM 837 C C . GLU A 1 109 ? -4.444 -7.950 2.535 1.00 82.12 109 GLU A C 1
ATOM 839 O O . GLU A 1 109 ? -5.456 -7.265 2.739 1.00 82.12 109 GLU A O 1
ATOM 844 N N . LEU A 1 110 ? -3.448 -7.515 1.759 1.00 74.75 110 LEU A N 1
ATOM 845 C CA . LEU A 1 110 ? -3.406 -6.177 1.146 1.00 74.75 110 LEU A CA 1
ATOM 846 C C . LEU A 1 110 ? -4.512 -5.922 0.101 1.00 74.75 110 LEU A C 1
ATOM 848 O O . LEU A 1 110 ? -4.599 -4.828 -0.445 1.00 74.75 110 LEU A O 1
ATOM 852 N N . GLN A 1 111 ? -5.350 -6.908 -0.224 1.00 68.12 111 GLN A N 1
ATOM 853 C CA . GLN A 1 111 ? -6.395 -6.797 -1.256 1.00 68.12 111 GLN A CA 1
ATOM 854 C C . GLN A 1 111 ? -7.803 -7.095 -0.732 1.00 68.12 111 GLN A C 1
ATOM 856 O O . GLN A 1 111 ? -8.778 -7.029 -1.480 1.00 68.12 111 GLN A O 1
ATOM 861 N N . THR A 1 112 ? -7.923 -7.427 0.550 1.00 72.06 112 THR A N 1
ATOM 862 C CA . THR A 1 112 ? -9.187 -7.814 1.176 1.00 72.06 112 THR A CA 1
ATOM 863 C C . THR A 1 112 ? -9.714 -6.701 2.077 1.00 72.06 112 THR A C 1
ATOM 865 O O . THR A 1 112 ? -9.083 -5.660 2.248 1.00 72.06 112 THR A O 1
ATOM 868 N N . CYS A 1 113 ? -10.896 -6.907 2.663 1.00 79.25 113 CYS A N 1
ATOM 869 C CA . CYS A 1 113 ? -11.392 -6.073 3.760 1.00 79.25 113 CYS A CA 1
ATOM 870 C C . CYS A 1 113 ? -11.508 -4.577 3.422 1.00 79.25 113 CYS A C 1
ATOM 872 O O . CYS A 1 113 ? -11.027 -3.741 4.174 1.00 79.25 113 CYS A O 1
ATOM 874 N N . GLY A 1 114 ? -12.111 -4.222 2.279 1.00 72.88 114 GLY A N 1
ATOM 875 C CA . GLY A 1 114 ? -12.457 -2.824 1.968 1.00 72.88 114 GLY A CA 1
ATOM 876 C C . GLY A 1 114 ? -11.265 -1.860 1.904 1.00 72.88 114 GLY A C 1
ATOM 877 O O . GLY A 1 114 ? -11.438 -0.655 2.095 1.00 72.88 114 GLY A O 1
ATOM 878 N N . ILE A 1 115 ? -10.064 -2.389 1.669 1.00 81.12 115 ILE A N 1
ATOM 879 C CA . ILE A 1 115 ? -8.830 -1.624 1.550 1.00 81.12 115 ILE A CA 1
ATOM 880 C C . ILE A 1 115 ? -8.841 -0.719 0.315 1.00 81.12 115 ILE A C 1
ATOM 882 O O . ILE A 1 115 ? -9.319 -1.098 -0.756 1.00 81.12 115 ILE A O 1
ATOM 886 N N . SER A 1 116 ? -8.286 0.484 0.448 1.00 82.38 116 SER A N 1
ATOM 887 C CA . SER A 1 116 ? -8.071 1.384 -0.685 1.00 82.38 116 SER A CA 1
ATOM 888 C C . SER A 1 116 ? -6.608 1.361 -1.114 1.00 82.38 116 SER A C 1
ATOM 890 O O . SER A 1 116 ? -5.724 1.682 -0.316 1.00 82.38 116 SER A O 1
ATOM 892 N N . LEU A 1 117 ? -6.360 1.029 -2.381 1.00 77.38 117 LEU A N 1
ATOM 893 C CA . LEU A 1 117 ? -5.039 1.102 -2.998 1.00 77.38 117 LEU A CA 1
ATOM 894 C C . LEU A 1 117 ? -4.876 2.437 -3.727 1.00 77.38 117 LEU A C 1
ATOM 896 O O . LEU A 1 117 ? -5.620 2.742 -4.660 1.00 77.38 117 LEU A O 1
ATOM 900 N N . THR A 1 118 ? -3.863 3.203 -3.329 1.00 78.44 118 THR A N 1
ATOM 901 C CA . THR A 1 118 ? -3.433 4.408 -4.040 1.00 78.44 118 THR A CA 1
ATOM 902 C C . THR A 1 118 ? -2.058 4.166 -4.637 1.00 78.44 118 THR A C 1
ATOM 904 O O . THR A 1 118 ? -1.106 3.843 -3.935 1.00 78.44 118 THR A O 1
ATOM 907 N N . MET A 1 119 ? -1.945 4.320 -5.951 1.00 69.56 119 MET A N 1
ATOM 908 C CA . MET A 1 119 ? -0.690 4.130 -6.669 1.00 69.56 119 MET A CA 1
ATOM 909 C C . MET A 1 119 ? -0.090 5.494 -6.990 1.00 69.56 119 MET A C 1
ATOM 911 O O . MET A 1 119 ? -0.656 6.237 -7.792 1.00 69.56 119 MET A O 1
ATOM 915 N N . THR A 1 120 ? 1.036 5.814 -6.356 1.00 71.69 120 THR A N 1
ATOM 916 C CA . THR A 1 120 ? 1.780 7.056 -6.588 1.00 71.69 120 THR A CA 1
ATOM 917 C C . THR A 1 120 ? 2.933 6.809 -7.562 1.00 71.69 120 THR A C 1
ATOM 919 O O . THR A 1 120 ? 3.118 5.693 -8.069 1.00 71.69 120 THR A O 1
ATOM 922 N N . ALA A 1 121 ? 3.717 7.853 -7.843 1.00 64.06 121 ALA A N 1
ATOM 923 C CA . ALA A 1 121 ? 4.981 7.722 -8.559 1.00 64.06 121 ALA A CA 1
ATOM 924 C C . ALA A 1 121 ? 5.912 6.695 -7.907 1.00 64.06 121 ALA A C 1
ATOM 926 O O . ALA A 1 121 ? 6.537 5.893 -8.603 1.00 64.06 121 ALA A O 1
ATOM 927 N N . ASP A 1 122 ? 5.923 6.643 -6.580 1.00 63.66 122 ASP A N 1
ATOM 928 C CA . ASP A 1 122 ? 7.039 6.085 -5.808 1.00 63.66 122 ASP A CA 1
ATOM 929 C C . ASP A 1 122 ? 6.665 4.768 -5.182 1.00 63.66 122 ASP A C 1
ATOM 931 O O . ASP A 1 122 ? 7.484 3.854 -5.086 1.00 63.66 122 ASP A O 1
ATOM 935 N N . GLU A 1 123 ? 5.401 4.687 -4.789 1.00 70.38 123 GLU A N 1
ATOM 936 C CA . GLU A 1 123 ? 4.919 3.726 -3.831 1.00 70.38 123 GLU A CA 1
ATOM 937 C C . GLU A 1 123 ? 3.528 3.233 -4.229 1.00 70.38 123 GLU A C 1
ATOM 939 O O . GLU A 1 123 ? 2.693 3.946 -4.799 1.00 70.38 123 GLU A O 1
ATOM 944 N N . LEU A 1 124 ? 3.278 1.972 -3.914 1.00 75.75 124 LEU A N 1
ATOM 945 C CA . LEU A 1 124 ? 1.939 1.447 -3.747 1.00 75.75 124 LEU A CA 1
ATOM 946 C C . LEU A 1 124 ? 1.566 1.701 -2.291 1.00 75.75 124 LEU A C 1
ATOM 948 O O . LEU A 1 124 ? 2.152 1.118 -1.382 1.00 75.75 124 LEU A O 1
ATOM 952 N N . VAL A 1 125 ? 0.626 2.615 -2.078 1.00 84.31 125 VAL A N 1
ATOM 953 C CA . VAL A 1 125 ? 0.131 2.965 -0.750 1.00 84.31 125 VAL A CA 1
ATOM 954 C C . VAL A 1 125 ? -1.162 2.202 -0.511 1.00 84.31 125 VAL A C 1
ATOM 956 O O . VAL A 1 125 ? -2.215 2.529 -1.067 1.00 84.31 125 VAL A O 1
ATOM 959 N N . TYR A 1 126 ? -1.081 1.179 0.328 1.00 84.38 126 TYR A N 1
ATOM 960 C CA . TYR A 1 126 ? -2.236 0.427 0.795 1.00 84.38 126 TYR A CA 1
ATOM 961 C C . TYR A 1 126 ? -2.765 1.082 2.063 1.00 84.38 126 TYR A C 1
ATOM 963 O O . TYR A 1 126 ? -2.067 1.157 3.072 1.00 84.38 126 TYR A O 1
ATOM 971 N N . THR A 1 127 ? -3.990 1.599 2.002 1.00 88.38 127 THR A N 1
ATOM 972 C CA . THR A 1 127 ? -4.614 2.293 3.131 1.00 88.38 127 THR A CA 1
ATOM 973 C C . THR A 1 127 ? -5.769 1.473 3.684 1.00 88.38 127 THR A C 1
ATOM 975 O O . THR A 1 127 ? -6.775 1.245 3.007 1.00 88.38 127 THR A O 1
ATOM 978 N N . PHE A 1 128 ? -5.627 1.071 4.941 1.00 88.38 128 PHE A N 1
ATOM 979 C CA . PHE A 1 128 ? -6.640 0.397 5.736 1.00 88.38 128 PHE A CA 1
ATOM 980 C C . PHE A 1 128 ? -7.302 1.399 6.676 1.00 88.38 128 PHE A C 1
ATOM 982 O O . PHE A 1 128 ? -6.649 2.286 7.220 1.00 88.38 128 PHE A O 1
ATOM 989 N N . THR A 1 129 ? -8.602 1.249 6.912 1.00 89.94 129 THR A N 1
ATOM 990 C CA . THR A 1 129 ? -9.319 2.086 7.881 1.00 89.94 129 THR A CA 1
ATOM 991 C C . THR A 1 129 ? -9.779 1.234 9.052 1.00 89.94 129 THR A C 1
ATOM 993 O O . THR A 1 129 ? -10.673 0.405 8.898 1.00 89.94 129 THR A O 1
ATOM 996 N N . LEU A 1 130 ? -9.205 1.461 10.231 1.00 89.38 130 LEU A N 1
ATOM 997 C CA . LEU A 1 130 ? -9.707 0.909 11.484 1.00 89.38 130 LEU A CA 1
ATOM 998 C C . LEU A 1 130 ? -10.865 1.783 11.971 1.00 89.38 130 LEU A C 1
ATOM 1000 O O . LEU A 1 130 ? -10.688 2.974 12.227 1.00 89.38 130 LEU A O 1
ATOM 1004 N N . ARG A 1 131 ? -12.053 1.199 12.096 1.00 88.81 131 ARG A N 1
ATOM 1005 C CA . ARG A 1 131 ? -13.282 1.889 12.483 1.00 88.81 131 ARG A CA 1
ATOM 1006 C C . ARG A 1 131 ? -13.791 1.361 13.818 1.00 88.81 131 ARG A C 1
ATOM 1008 O O . ARG A 1 131 ? -13.965 0.158 13.980 1.00 88.81 131 ARG A O 1
ATOM 1015 N N . TYR A 1 132 ? -14.086 2.283 14.728 1.00 86.75 132 TYR A N 1
ATOM 1016 C CA . TYR A 1 132 ? -14.806 2.044 15.972 1.00 86.75 132 TYR A CA 1
ATOM 1017 C C . TYR A 1 132 ? -16.221 2.621 15.872 1.00 86.75 132 TYR A C 1
ATOM 1019 O O . TYR A 1 132 ? -16.390 3.832 15.705 1.00 86.75 132 TYR A O 1
ATOM 1027 N N . THR A 1 133 ? -17.233 1.765 15.981 1.00 85.62 133 THR A N 1
ATOM 1028 C CA . THR A 1 133 ? -18.656 2.137 15.946 1.00 85.62 133 THR A CA 1
ATOM 1029 C C . THR A 1 133 ? -19.398 1.446 17.089 1.00 85.62 133 THR A C 1
ATOM 1031 O O . THR A 1 133 ? -19.806 0.296 16.925 1.00 85.62 133 THR A O 1
ATOM 1034 N N . PRO A 1 134 ? -19.559 2.107 18.249 1.00 82.00 134 PRO A N 1
ATOM 1035 C CA . PRO A 1 134 ? -20.303 1.539 19.367 1.00 82.00 134 PRO A CA 1
ATOM 1036 C C . PRO A 1 134 ? -21.811 1.537 19.106 1.00 82.00 134 PRO A C 1
ATOM 1038 O O . PRO A 1 134 ? -22.318 2.302 18.282 1.00 82.00 134 PRO A O 1
ATOM 1041 N N . GLU A 1 135 ? -22.539 0.729 19.873 1.00 79.12 135 GLU A N 1
ATOM 1042 C CA . GLU A 1 135 ? -23.997 0.822 19.948 1.00 79.12 135 GLU A CA 1
ATOM 1043 C C . GLU A 1 135 ? -24.449 2.168 20.531 1.00 79.12 135 GLU A C 1
ATOM 1045 O O . GLU A 1 135 ? -23.784 2.776 21.377 1.00 79.12 135 GLU A O 1
ATOM 1050 N N . ALA A 1 136 ? -25.600 2.648 20.058 1.00 70.56 136 ALA A N 1
ATOM 1051 C CA . ALA A 1 136 ? -26.195 3.893 20.515 1.00 70.56 136 ALA A CA 1
ATOM 1052 C C . ALA A 1 136 ? -26.484 3.826 22.023 1.00 70.56 136 ALA A C 1
ATOM 1054 O O . ALA A 1 136 ? -27.282 3.012 22.491 1.00 70.56 136 ALA A O 1
ATOM 1055 N N . VAL A 1 137 ? -25.826 4.688 22.800 1.00 62.94 137 VAL A N 1
ATOM 1056 C CA . VAL A 1 137 ? -25.962 4.689 24.258 1.00 62.94 137 VAL A CA 1
ATOM 1057 C C . VAL A 1 137 ? -27.376 5.147 24.633 1.00 62.94 137 VAL A C 1
ATOM 1059 O O . VAL A 1 137 ? -27.788 6.271 24.331 1.00 62.94 137 VAL A O 1
ATOM 1062 N N . GLY A 1 138 ? -28.123 4.268 25.307 1.00 64.00 138 GLY A N 1
ATOM 1063 C CA . GLY A 1 138 ? -29.352 4.616 26.027 1.00 64.00 138 GLY A CA 1
ATOM 1064 C C . GLY A 1 138 ? -30.502 5.157 25.170 1.00 64.00 138 GLY A C 1
ATOM 1065 O O . GLY A 1 138 ? -31.183 6.081 25.605 1.00 64.00 138 GLY A O 1
ATOM 1066 N N . GLY A 1 139 ? -30.716 4.635 23.956 1.00 63.59 139 GLY A N 1
ATOM 1067 C CA . GLY A 1 139 ? -31.867 5.016 23.119 1.00 63.59 139 GLY A CA 1
ATOM 1068 C C . GLY A 1 139 ? -31.804 6.437 22.542 1.00 63.59 139 GLY A C 1
ATOM 1069 O O . GLY A 1 139 ? -32.784 6.916 21.974 1.00 63.59 139 GLY A O 1
ATOM 1070 N N . THR A 1 140 ? -30.659 7.113 22.665 1.00 65.44 140 THR A N 1
ATOM 1071 C CA . THR A 1 140 ? -30.396 8.382 21.979 1.00 65.44 140 THR A CA 1
ATOM 1072 C C . THR A 1 140 ? -29.788 8.114 20.601 1.00 65.44 140 THR A C 1
ATOM 1074 O O . THR A 1 140 ? -29.023 7.166 20.451 1.00 65.44 140 THR A O 1
ATOM 1077 N N . PRO A 1 141 ? -30.053 8.938 19.576 1.00 62.66 141 PRO A N 1
ATOM 1078 C CA . PRO A 1 141 ? -29.497 8.731 18.236 1.00 62.66 141 PRO A CA 1
ATOM 1079 C C . PRO A 1 141 ? -27.995 9.076 18.122 1.00 62.66 141 PRO A C 1
ATOM 1081 O O . PRO A 1 141 ? -27.462 9.135 17.017 1.00 62.66 141 PRO A O 1
ATOM 1084 N N . ILE A 1 142 ? -27.299 9.355 19.231 1.00 62.47 142 ILE A N 1
ATOM 1085 C CA . ILE A 1 142 ? -25.934 9.893 19.213 1.00 62.47 142 ILE A CA 1
ATOM 1086 C C . ILE A 1 142 ? -24.918 8.750 19.319 1.00 62.47 142 ILE A C 1
ATOM 1088 O O . ILE A 1 142 ? -24.669 8.218 20.400 1.00 62.47 142 ILE A O 1
ATOM 1092 N N . VAL A 1 143 ? -24.275 8.421 18.197 1.00 71.25 143 VAL A N 1
ATOM 1093 C CA . VAL A 1 143 ? -23.162 7.461 18.125 1.00 71.25 143 VAL A CA 1
ATOM 1094 C C . VAL A 1 143 ? -21.850 8.219 17.930 1.00 71.25 143 VAL A C 1
ATOM 1096 O O . VAL A 1 143 ? -21.689 8.965 16.965 1.00 71.25 143 VAL A O 1
ATOM 1099 N N . ARG A 1 144 ? -20.887 8.026 18.839 1.00 73.31 144 ARG A N 1
ATOM 1100 C CA . ARG A 1 144 ? -19.526 8.569 18.698 1.00 73.31 144 ARG A CA 1
ATOM 1101 C C . ARG A 1 144 ? -18.640 7.540 18.009 1.00 73.31 144 ARG A C 1
ATOM 1103 O O . ARG A 1 144 ? -18.034 6.702 18.670 1.00 73.31 144 ARG A O 1
ATOM 1110 N N . ALA A 1 145 ? -18.596 7.600 16.684 1.00 81.19 145 ALA A N 1
ATOM 1111 C CA . ALA A 1 145 ? -17.691 6.779 15.894 1.00 81.19 145 ALA A CA 1
ATOM 1112 C C . ALA A 1 145 ? -16.299 7.423 15.807 1.00 81.19 145 ALA A C 1
ATOM 1114 O O . ALA A 1 145 ? -16.171 8.648 15.771 1.00 81.19 145 ALA A O 1
ATOM 1115 N N . ALA A 1 146 ? -15.264 6.592 15.740 1.00 82.94 146 ALA A N 1
ATOM 1116 C CA . ALA A 1 146 ? -13.895 7.019 15.470 1.00 82.94 146 ALA A CA 1
ATOM 1117 C C . ALA A 1 146 ? -13.312 6.178 14.331 1.00 82.94 146 ALA A C 1
ATOM 1119 O O . ALA A 1 146 ? -13.664 5.009 14.172 1.00 82.94 146 ALA A O 1
ATOM 1120 N N . ALA A 1 147 ? -12.427 6.770 13.535 1.00 86.56 147 ALA A N 1
ATOM 1121 C CA . ALA A 1 147 ? -11.724 6.066 12.474 1.00 86.56 147 ALA A CA 1
ATOM 1122 C C . ALA A 1 147 ? -10.253 6.480 12.454 1.00 86.56 147 ALA A C 1
ATOM 1124 O O . ALA A 1 147 ? -9.933 7.657 12.624 1.00 86.56 147 ALA A O 1
ATOM 1125 N N . VAL A 1 148 ? -9.376 5.506 12.240 1.00 87.25 148 VAL A N 1
ATOM 1126 C CA . VAL A 1 148 ? -7.933 5.695 12.092 1.00 87.25 148 VAL A CA 1
ATOM 1127 C C . VAL A 1 148 ? -7.518 5.075 10.766 1.00 87.25 148 VAL A C 1
ATOM 1129 O O . VAL A 1 148 ? -7.890 3.941 10.471 1.00 87.25 148 VAL A O 1
ATOM 1132 N N . ALA A 1 149 ? -6.763 5.821 9.965 1.00 87.81 149 ALA A N 1
ATOM 1133 C CA . ALA A 1 149 ? -6.167 5.307 8.741 1.00 87.81 149 ALA A CA 1
ATOM 1134 C C . ALA A 1 149 ? -4.778 4.729 9.045 1.00 87.81 149 ALA A C 1
ATOM 1136 O O . ALA A 1 149 ? -3.965 5.377 9.703 1.00 87.81 149 ALA A O 1
ATOM 1137 N N . ILE A 1 150 ? -4.521 3.522 8.555 1.00 88.25 150 ILE A N 1
ATOM 1138 C CA . ILE A 1 150 ? -3.226 2.849 8.574 1.00 88.25 150 ILE A CA 1
ATOM 1139 C C . ILE A 1 150 ? -2.757 2.777 7.125 1.00 88.25 150 ILE A C 1
ATOM 1141 O O . ILE A 1 150 ? -3.462 2.217 6.288 1.00 88.25 150 ILE A O 1
ATOM 1145 N N . ALA A 1 151 ? -1.593 3.346 6.824 1.00 88.50 151 ALA A N 1
ATOM 1146 C CA . ALA A 1 151 ? -1.027 3.351 5.481 1.00 88.50 151 ALA A CA 1
ATOM 1147 C C . ALA A 1 151 ? 0.270 2.535 5.447 1.00 88.50 151 ALA A C 1
ATOM 1149 O O . ALA A 1 151 ? 1.207 2.826 6.190 1.00 88.50 151 ALA A O 1
ATOM 1150 N N . CYS A 1 152 ? 0.314 1.530 4.576 1.00 84.69 152 CYS A N 1
ATOM 1151 C CA . CYS A 1 152 ? 1.509 0.759 4.260 1.00 84.69 152 CYS A CA 1
ATOM 1152 C C . CYS A 1 152 ? 2.051 1.209 2.904 1.00 84.69 152 CYS A C 1
ATOM 1154 O O . CYS A 1 152 ? 1.333 1.194 1.902 1.00 84.69 152 CYS A O 1
ATOM 1156 N N . HIS A 1 153 ? 3.312 1.628 2.888 1.00 81.44 153 HIS A N 1
ATOM 1157 C CA . HIS A 1 153 ? 3.978 2.207 1.729 1.00 81.44 153 HIS A CA 1
ATOM 1158 C C . HIS A 1 153 ? 4.968 1.194 1.153 1.00 81.44 153 HIS A C 1
ATOM 1160 O O . HIS A 1 153 ? 5.936 0.834 1.819 1.00 81.44 153 HIS A O 1
ATOM 1166 N N . TYR A 1 154 ? 4.724 0.734 -0.075 1.00 76.31 154 TYR A N 1
ATOM 1167 C CA . TYR A 1 154 ? 5.573 -0.255 -0.742 1.00 76.31 154 TYR A CA 1
ATOM 1168 C C . TYR A 1 154 ? 6.273 0.367 -1.947 1.00 76.31 154 TYR A C 1
ATOM 1170 O O . TYR A 1 154 ? 5.584 0.811 -2.869 1.00 76.31 154 TYR A O 1
ATOM 1178 N N . PRO A 1 155 ? 7.614 0.380 -1.997 1.00 73.50 155 PRO A N 1
ATOM 1179 C CA . PRO A 1 155 ? 8.358 0.941 -3.118 1.00 73.50 155 PRO A CA 1
ATOM 1180 C C . PRO A 1 155 ? 8.027 0.259 -4.450 1.00 73.50 155 PRO A C 1
ATOM 1182 O O . PRO A 1 155 ? 7.859 -0.955 -4.534 1.00 73.50 155 PRO A O 1
ATOM 1185 N N . ARG A 1 156 ? 8.002 1.040 -5.530 1.00 77.50 156 ARG A N 1
ATOM 1186 C CA . ARG A 1 156 ? 7.695 0.561 -6.890 1.00 77.50 156 ARG A CA 1
ATOM 1187 C C . ARG A 1 156 ? 8.908 0.154 -7.730 1.00 77.50 156 ARG A C 1
ATOM 1189 O O . ARG A 1 156 ? 8.818 0.092 -8.958 1.00 77.50 156 ARG A O 1
ATOM 1196 N N . CYS A 1 157 ? 10.045 -0.093 -7.093 1.00 83.19 157 CYS A N 1
ATOM 1197 C CA . CYS A 1 157 ? 11.288 -0.457 -7.764 1.00 83.19 157 CYS A CA 1
ATOM 1198 C C . CYS A 1 157 ? 11.675 -1.898 -7.410 1.00 83.19 157 CYS A C 1
ATOM 1200 O O . CYS A 1 157 ? 11.488 -2.328 -6.274 1.00 83.19 157 CYS A O 1
ATOM 1202 N N . MET A 1 158 ? 12.210 -2.654 -8.372 1.00 86.38 158 MET A N 1
ATOM 1203 C CA . MET A 1 158 ? 12.652 -4.028 -8.132 1.00 86.38 158 MET A CA 1
ATOM 1204 C C . MET A 1 158 ? 13.965 -4.012 -7.352 1.00 86.38 158 MET A C 1
ATOM 1206 O O . MET A 1 158 ? 15.033 -3.775 -7.915 1.00 86.38 158 MET A O 1
ATOM 1210 N N . VAL A 1 159 ? 13.858 -4.238 -6.044 1.00 86.25 159 VAL A N 1
ATOM 1211 C CA . VAL A 1 159 ? 14.982 -4.195 -5.098 1.00 86.25 159 VAL A CA 1
ATOM 1212 C C . VAL A 1 159 ? 15.673 -5.542 -4.904 1.00 86.25 159 VAL A C 1
ATOM 1214 O O . VAL A 1 159 ? 16.727 -5.563 -4.283 1.00 86.25 159 VAL A O 1
ATOM 1217 N N . ASP A 1 160 ? 15.127 -6.645 -5.429 1.00 86.31 160 ASP A N 1
ATOM 1218 C CA . ASP A 1 160 ? 15.664 -7.993 -5.187 1.00 86.31 160 ASP A CA 1
ATOM 1219 C C . ASP A 1 160 ? 17.163 -8.085 -5.513 1.00 86.31 160 ASP A C 1
ATOM 1221 O O . ASP A 1 160 ? 17.964 -8.298 -4.610 1.00 86.31 160 ASP A O 1
ATOM 1225 N N . ALA A 1 161 ? 17.564 -7.751 -6.743 1.00 87.75 161 ALA A N 1
ATOM 1226 C CA . ALA A 1 161 ? 18.972 -7.746 -7.153 1.00 87.75 161 ALA A CA 1
ATOM 1227 C C . ALA A 1 161 ? 19.874 -6.853 -6.282 1.00 87.75 161 ALA A C 1
ATOM 1229 O O . ALA A 1 161 ? 21.048 -7.156 -6.085 1.00 87.75 161 ALA A O 1
ATOM 1230 N N . LYS A 1 162 ? 19.334 -5.768 -5.709 1.00 87.62 162 LYS A N 1
ATOM 1231 C CA . LYS A 1 162 ? 20.070 -4.890 -4.786 1.00 87.62 162 LYS A CA 1
ATOM 1232 C C . LYS A 1 162 ? 20.286 -5.541 -3.418 1.00 87.62 162 LYS A C 1
ATOM 1234 O O . LYS A 1 162 ? 21.316 -5.309 -2.792 1.00 87.62 162 LYS A O 1
ATOM 1239 N N . LEU A 1 163 ? 19.305 -6.303 -2.939 1.00 85.88 163 LEU A N 1
ATOM 1240 C CA . LEU A 1 163 ? 19.314 -6.919 -1.612 1.00 85.88 163 LEU A CA 1
ATOM 1241 C C . LEU A 1 163 ? 20.064 -8.252 -1.596 1.00 85.88 163 LEU A C 1
ATOM 1243 O O . LEU A 1 163 ? 20.779 -8.537 -0.638 1.00 85.88 163 LEU A O 1
ATOM 1247 N N . THR A 1 164 ? 19.902 -9.063 -2.639 1.00 86.31 164 THR A N 1
ATOM 1248 C CA . THR A 1 164 ? 20.422 -10.436 -2.703 1.00 86.31 164 THR A CA 1
ATOM 1249 C C . THR A 1 164 ? 21.619 -10.581 -3.640 1.00 86.31 164 THR A C 1
ATOM 1251 O O . THR A 1 164 ? 22.344 -11.570 -3.545 1.00 86.31 164 THR A O 1
ATOM 1254 N N . GLY A 1 165 ? 21.867 -9.605 -4.522 1.00 87.06 165 GLY A N 1
ATOM 1255 C CA . GLY A 1 165 ? 22.857 -9.731 -5.596 1.00 87.06 165 GLY A CA 1
ATOM 1256 C C . GLY A 1 165 ? 22.403 -10.654 -6.733 1.00 87.06 165 GLY A C 1
ATOM 1257 O O . GLY A 1 165 ? 23.238 -11.106 -7.517 1.00 87.06 165 GLY A O 1
ATOM 1258 N N . SER A 1 166 ? 21.104 -10.959 -6.804 1.00 90.56 166 SER A N 1
ATOM 1259 C CA . SER A 1 166 ? 20.505 -11.828 -7.816 1.00 90.56 166 SER A CA 1
ATOM 1260 C C . SER A 1 166 ? 20.515 -11.203 -9.221 1.00 90.56 166 SER A C 1
ATOM 1262 O O . SER A 1 166 ? 20.616 -9.983 -9.373 1.00 90.56 166 SER A O 1
ATOM 1264 N N . PRO A 1 167 ? 20.338 -12.007 -10.288 1.00 89.62 167 PRO A N 1
ATOM 1265 C CA . PRO A 1 167 ? 20.120 -11.498 -11.644 1.00 89.62 167 PRO A CA 1
ATOM 1266 C C . PRO A 1 167 ? 18.674 -11.012 -11.896 1.00 89.62 167 PRO A C 1
ATOM 1268 O O . PRO A 1 167 ? 18.262 -10.901 -13.054 1.00 89.62 167 PRO A O 1
ATOM 1271 N N . SER A 1 168 ? 17.876 -10.765 -10.850 1.00 91.00 168 SER A N 1
ATOM 1272 C CA . SER A 1 168 ? 16.472 -10.358 -10.984 1.00 91.00 168 SER A CA 1
ATOM 1273 C C . SER A 1 168 ? 16.328 -8.963 -11.584 1.00 91.00 168 SER A C 1
ATOM 1275 O O . SER A 1 168 ? 16.840 -7.980 -11.052 1.00 91.00 168 SER A O 1
ATOM 1277 N N . GLN A 1 169 ? 15.589 -8.855 -12.686 1.00 91.75 169 GLN A N 1
ATOM 1278 C CA . GLN A 1 169 ? 15.446 -7.602 -13.424 1.00 91.75 169 GLN A CA 1
ATOM 1279 C C . GLN A 1 169 ? 14.188 -7.566 -14.294 1.00 91.75 169 GLN A C 1
ATOM 1281 O O . GLN A 1 169 ? 13.709 -8.586 -14.790 1.00 91.75 169 GLN A O 1
ATOM 1286 N N . PHE A 1 170 ? 13.687 -6.365 -14.556 1.00 91.44 170 PHE A N 1
ATOM 1287 C CA . PHE A 1 170 ? 12.794 -6.091 -15.665 1.00 91.44 170 PHE A CA 1
ATOM 1288 C C . PHE A 1 170 ? 13.594 -6.147 -16.963 1.00 91.44 170 PHE A C 1
ATOM 1290 O O . PHE A 1 170 ? 14.651 -5.534 -17.097 1.00 91.44 170 PHE A O 1
ATOM 1297 N N . MET A 1 171 ? 13.072 -6.882 -17.935 1.00 89.94 171 MET A N 1
ATOM 1298 C CA . MET A 1 171 ? 13.641 -6.930 -19.274 1.00 89.94 171 MET A CA 1
ATOM 1299 C C . MET A 1 171 ? 13.244 -5.666 -20.034 1.00 89.94 171 MET A C 1
ATOM 1301 O O . MET A 1 171 ? 12.141 -5.143 -19.852 1.00 89.94 171 MET A O 1
ATOM 1305 N N . ARG A 1 172 ? 14.126 -5.206 -20.928 1.00 87.81 172 ARG A N 1
ATOM 1306 C CA . ARG A 1 172 ? 13.856 -4.064 -21.811 1.00 87.81 172 ARG A CA 1
ATOM 1307 C C . ARG A 1 172 ? 12.544 -4.274 -22.563 1.00 87.81 172 ARG A C 1
ATOM 1309 O O . ARG A 1 172 ? 12.323 -5.323 -23.177 1.00 87.81 172 ARG A O 1
ATOM 1316 N N . ARG A 1 173 ? 11.676 -3.267 -22.529 1.00 87.00 173 ARG A N 1
ATOM 1317 C CA . ARG A 1 173 ? 10.372 -3.335 -23.173 1.00 87.00 173 ARG A CA 1
ATOM 1318 C C . ARG A 1 173 ? 10.526 -3.248 -24.689 1.00 87.00 173 ARG A C 1
ATOM 1320 O O . ARG A 1 173 ? 11.029 -2.267 -25.218 1.00 87.00 173 ARG A O 1
ATOM 1327 N N . VAL A 1 174 ? 10.039 -4.271 -25.391 1.00 84.19 174 VAL A N 1
ATOM 1328 C CA . VAL A 1 174 ? 9.969 -4.287 -26.867 1.00 84.19 174 VAL A CA 1
ATOM 1329 C C . VAL A 1 174 ? 8.558 -3.955 -27.370 1.00 84.19 174 VAL A C 1
ATOM 1331 O O . VAL A 1 174 ? 8.392 -3.428 -28.465 1.00 84.19 174 VAL A O 1
ATOM 1334 N N . GLN A 1 175 ? 7.528 -4.261 -26.574 1.00 82.06 175 GLN A N 1
ATOM 1335 C CA . GLN A 1 175 ? 6.113 -4.044 -26.896 1.00 82.06 175 GLN A CA 1
ATOM 1336 C C . GLN A 1 175 ? 5.446 -3.251 -25.764 1.00 82.06 175 GLN A C 1
ATOM 1338 O O . GLN A 1 175 ? 5.581 -3.618 -24.599 1.00 82.06 175 GLN A O 1
ATOM 1343 N N . ASN A 1 176 ? 4.719 -2.177 -26.091 1.00 75.12 176 ASN A N 1
ATOM 1344 C CA . ASN A 1 176 ? 4.142 -1.250 -25.101 1.00 75.12 176 ASN A CA 1
ATOM 1345 C C . ASN A 1 176 ? 3.124 -1.903 -24.147 1.00 75.12 176 ASN A C 1
ATOM 1347 O O . ASN A 1 176 ? 2.948 -1.448 -23.021 1.00 75.12 176 ASN A O 1
ATOM 1351 N N . ASP A 1 177 ? 2.473 -2.977 -24.580 1.00 78.38 177 ASP A N 1
ATOM 1352 C CA . ASP A 1 177 ? 1.467 -3.741 -23.840 1.00 78.38 177 ASP A CA 1
ATOM 1353 C C . ASP A 1 177 ? 2.047 -4.936 -23.063 1.00 78.38 177 ASP A C 1
ATOM 1355 O O . ASP A 1 177 ? 1.309 -5.639 -22.375 1.00 78.38 177 ASP A O 1
ATOM 1359 N N . LYS A 1 178 ? 3.364 -5.179 -23.140 1.00 81.69 178 LYS A N 1
ATOM 1360 C CA . LYS A 1 178 ? 4.021 -6.301 -22.455 1.00 81.69 178 LYS A CA 1
ATOM 1361 C C . LYS A 1 178 ? 5.159 -5.816 -21.581 1.00 81.69 178 LYS A C 1
ATOM 1363 O O . LYS A 1 178 ? 6.047 -5.107 -22.039 1.00 81.69 178 LYS A O 1
ATOM 1368 N N . LEU A 1 179 ? 5.143 -6.229 -20.319 1.00 85.38 179 LEU A N 1
ATOM 1369 C CA . LEU A 1 179 ? 6.265 -6.065 -19.404 1.00 85.38 179 LEU A CA 1
ATOM 1370 C C . LEU A 1 179 ? 6.800 -7.449 -19.061 1.00 85.38 179 LEU A C 1
ATOM 1372 O O . LEU A 1 179 ? 6.051 -8.312 -18.608 1.00 85.38 179 LEU A O 1
ATOM 1376 N N . GLN A 1 180 ? 8.085 -7.658 -19.306 1.00 88.81 180 GLN A N 1
ATOM 1377 C CA . GLN A 1 180 ? 8.769 -8.903 -18.990 1.00 88.81 180 GLN A CA 1
ATOM 1378 C C . GLN A 1 180 ? 9.687 -8.666 -17.798 1.00 88.81 180 GLN A C 1
ATOM 1380 O O . GLN A 1 180 ? 10.334 -7.625 -17.704 1.00 88.81 180 GLN A O 1
ATOM 1385 N N . PHE A 1 181 ? 9.748 -9.633 -16.893 1.00 89.94 181 PHE A N 1
ATOM 1386 C CA . PHE A 1 181 ? 10.678 -9.617 -15.777 1.00 89.94 181 PHE A CA 1
ATOM 1387 C C . PHE A 1 181 ? 11.236 -11.013 -15.532 1.00 89.94 181 PHE A C 1
ATOM 1389 O O . PHE A 1 181 ? 10.616 -12.021 -15.873 1.00 89.94 181 PHE A O 1
ATOM 1396 N N . GLN A 1 182 ? 12.424 -11.042 -14.953 1.00 89.44 182 GLN A N 1
ATOM 1397 C CA . GLN A 1 182 ? 13.115 -12.217 -14.467 1.00 89.44 182 GLN A CA 1
ATOM 1398 C C . GLN A 1 182 ? 13.275 -12.070 -12.960 1.00 89.44 182 GLN A C 1
ATOM 1400 O O . GLN A 1 182 ? 13.648 -11.004 -12.477 1.00 89.44 182 GLN A O 1
ATOM 1405 N N . LEU A 1 183 ? 12.991 -13.147 -12.240 1.00 89.69 183 LEU A N 1
ATOM 1406 C CA . LEU A 1 183 ? 13.148 -13.237 -10.797 1.00 89.69 183 LEU A CA 1
ATOM 1407 C C . LEU A 1 183 ? 13.940 -14.509 -10.491 1.00 89.69 183 LEU A C 1
ATOM 1409 O O . LEU A 1 183 ? 13.622 -15.570 -11.036 1.00 89.69 183 LEU A O 1
ATOM 1413 N N . GLU A 1 184 ? 14.980 -14.401 -9.668 1.00 86.62 184 GLU A N 1
ATOM 1414 C CA . GLU A 1 184 ? 15.710 -15.560 -9.162 1.00 86.62 184 GLU A CA 1
ATOM 1415 C C . GLU A 1 184 ? 14.777 -16.435 -8.321 1.00 86.62 184 GLU A C 1
ATOM 1417 O O . GLU A 1 184 ? 13.975 -15.952 -7.521 1.00 86.62 184 GLU A O 1
ATOM 1422 N N . ALA A 1 185 ? 14.842 -17.745 -8.543 1.00 84.12 185 ALA A N 1
ATOM 1423 C CA . ALA A 1 185 ? 13.950 -18.672 -7.874 1.00 84.12 185 ALA A CA 1
ATOM 1424 C C . ALA A 1 185 ? 14.336 -18.818 -6.394 1.00 84.12 185 ALA A C 1
ATOM 1426 O O . ALA A 1 185 ? 15.502 -19.020 -6.058 1.00 84.12 185 ALA A O 1
ATOM 1427 N N . PHE A 1 186 ? 13.342 -18.765 -5.508 1.00 79.88 186 PHE A N 1
ATOM 1428 C CA . PHE A 1 186 ? 13.535 -18.834 -4.061 1.00 79.88 186 PHE A CA 1
ATOM 1429 C C . PHE A 1 186 ? 12.538 -19.792 -3.407 1.00 79.88 186 PHE A C 1
ATOM 1431 O O . PHE A 1 186 ? 11.513 -20.147 -3.989 1.00 79.88 186 PHE A O 1
ATOM 1438 N N . ARG A 1 187 ? 12.833 -20.207 -2.168 1.00 78.06 187 ARG A N 1
ATOM 1439 C CA . ARG A 1 187 ? 11.945 -21.050 -1.354 1.00 78.06 187 ARG A CA 1
ATOM 1440 C C . ARG A 1 187 ? 11.733 -20.470 0.034 1.00 78.06 187 ARG A C 1
ATOM 1442 O O . ARG A 1 187 ? 12.665 -19.954 0.647 1.00 78.06 187 ARG A O 1
ATOM 1449 N N . PHE A 1 188 ? 10.538 -20.671 0.571 1.00 75.25 188 PHE A N 1
ATOM 1450 C CA . PHE A 1 188 ? 10.251 -20.417 1.978 1.00 75.25 188 PHE A CA 1
ATOM 1451 C C . PHE A 1 188 ? 10.783 -21.571 2.834 1.00 75.25 188 PHE A C 1
ATOM 1453 O O . PHE A 1 188 ? 10.505 -22.736 2.550 1.00 75.25 188 PHE A O 1
ATOM 1460 N N . GLN A 1 189 ? 11.544 -21.273 3.891 1.00 71.50 189 GLN A N 1
ATOM 1461 C CA . GLN A 1 189 ? 12.129 -22.323 4.739 1.00 71.50 189 GLN A CA 1
ATOM 1462 C C . GLN A 1 189 ? 11.088 -23.112 5.559 1.00 71.50 189 GLN A C 1
ATOM 1464 O O . GLN A 1 189 ? 11.390 -24.215 6.002 1.00 71.50 189 GLN A O 1
ATOM 1469 N N . GLN A 1 190 ? 9.874 -22.578 5.748 1.00 64.44 190 GLN A N 1
ATOM 1470 C CA . GLN A 1 190 ? 8.843 -23.159 6.623 1.00 64.44 190 GLN A CA 1
ATOM 1471 C C . GLN A 1 190 ? 7.731 -23.937 5.899 1.00 64.44 190 GLN A C 1
ATOM 1473 O O . GLN A 1 190 ? 6.914 -24.577 6.560 1.00 64.44 190 GLN A O 1
ATOM 1478 N N . THR A 1 191 ? 7.689 -23.941 4.565 1.00 56.91 191 THR A N 1
ATOM 1479 C CA . THR A 1 191 ? 6.585 -24.552 3.806 1.00 56.91 191 THR A CA 1
ATOM 1480 C C . THR A 1 191 ? 7.061 -25.812 3.086 1.00 56.91 191 THR A C 1
ATOM 1482 O O . THR A 1 191 ? 7.766 -25.751 2.083 1.00 56.91 191 THR A O 1
ATOM 1485 N N . GLY A 1 192 ? 6.640 -26.986 3.566 1.00 58.47 192 GLY A N 1
ATOM 1486 C CA . GLY A 1 192 ? 6.986 -28.285 2.965 1.00 58.47 192 GLY A CA 1
ATOM 1487 C C . GLY A 1 192 ? 6.410 -28.535 1.559 1.00 58.47 192 GLY A C 1
ATOM 1488 O O . GLY A 1 192 ? 6.654 -29.590 0.984 1.00 58.47 192 GLY A O 1
ATOM 1489 N N . SER A 1 193 ? 5.642 -27.592 0.999 1.00 67.69 193 SER A N 1
ATOM 1490 C CA . SER A 1 193 ? 4.973 -27.714 -0.304 1.00 67.69 193 SER A CA 1
ATOM 1491 C C . SER A 1 193 ? 5.867 -27.391 -1.508 1.00 67.69 193 SER A C 1
ATOM 1493 O O . SER A 1 193 ? 5.463 -27.663 -2.640 1.00 67.69 193 SER A O 1
ATOM 1495 N N . GLY A 1 194 ? 7.056 -26.803 -1.298 1.00 67.38 194 GLY A N 1
ATOM 1496 C CA . GLY A 1 194 ? 8.019 -26.489 -2.368 1.00 67.38 194 GLY A CA 1
ATOM 1497 C C . GLY A 1 194 ? 7.455 -25.615 -3.497 1.00 67.38 194 GLY A C 1
ATOM 1498 O O . GLY A 1 194 ? 7.925 -25.705 -4.626 1.00 67.38 194 GLY A O 1
ATOM 1499 N N . SER A 1 195 ? 6.408 -24.833 -3.216 1.00 68.88 195 SER A N 1
ATOM 1500 C CA . SER A 1 195 ? 5.655 -24.054 -4.204 1.00 68.88 195 SER A CA 1
ATOM 1501 C C . SER A 1 195 ? 5.581 -22.590 -3.779 1.00 68.88 195 SER A C 1
ATOM 1503 O O . SER A 1 195 ? 5.295 -22.304 -2.616 1.00 68.88 195 SER A O 1
ATOM 1505 N N . VAL A 1 196 ? 5.801 -21.675 -4.724 1.00 70.56 196 VAL A N 1
ATOM 1506 C CA . VAL A 1 196 ? 5.680 -20.221 -4.534 1.00 70.56 196 VAL A CA 1
ATOM 1507 C C . VAL A 1 196 ? 4.581 -19.689 -5.450 1.00 70.56 196 VAL A C 1
ATOM 1509 O O . VAL A 1 196 ? 4.502 -20.083 -6.614 1.00 70.56 196 VAL A O 1
ATOM 1512 N N . TYR A 1 197 ? 3.744 -18.796 -4.921 1.00 70.44 197 TYR A N 1
ATOM 1513 C CA . TYR A 1 197 ? 2.750 -18.050 -5.690 1.00 70.44 197 TYR A CA 1
ATOM 1514 C C . TYR A 1 197 ? 3.191 -16.593 -5.804 1.00 70.44 197 TYR A C 1
ATOM 1516 O O . TYR A 1 197 ? 3.622 -15.997 -4.819 1.00 70.44 197 TYR A O 1
ATOM 1524 N N . VAL A 1 198 ? 3.072 -16.027 -7.004 1.00 73.06 198 VAL A N 1
ATOM 1525 C CA . VAL A 1 198 ? 3.381 -14.620 -7.278 1.00 73.06 198 VAL A CA 1
ATOM 1526 C C . VAL A 1 198 ? 2.096 -13.922 -7.701 1.00 73.06 198 VAL A C 1
ATOM 1528 O O . VAL A 1 198 ? 1.462 -14.332 -8.674 1.00 73.06 198 VAL A O 1
ATOM 1531 N N . THR A 1 199 ? 1.732 -12.864 -6.980 1.00 66.81 199 THR A N 1
ATOM 1532 C CA . THR A 1 199 ? 0.562 -12.029 -7.273 1.00 66.81 199 THR A CA 1
ATOM 1533 C C . THR A 1 199 ? 1.036 -10.661 -7.747 1.00 66.81 199 THR A C 1
ATOM 1535 O O . THR A 1 199 ? 1.813 -10.000 -7.063 1.00 66.81 199 THR A O 1
ATOM 1538 N N . CYS A 1 200 ? 0.566 -10.216 -8.914 1.00 71.69 200 CYS A N 1
ATOM 1539 C CA . CYS A 1 200 ? 0.949 -8.928 -9.495 1.00 71.69 200 CYS A CA 1
ATOM 1540 C C . CYS A 1 200 ? -0.248 -7.974 -9.570 1.00 71.69 200 CYS A C 1
ATOM 1542 O O . CYS A 1 200 ? -1.313 -8.347 -10.057 1.00 71.69 200 CYS A O 1
ATOM 1544 N N . ALA A 1 201 ? -0.046 -6.719 -9.167 1.00 70.75 201 ALA A N 1
ATOM 1545 C CA . ALA A 1 201 ? -0.975 -5.628 -9.447 1.00 70.75 201 ALA A CA 1
ATOM 1546 C C . ALA A 1 201 ? -0.522 -4.892 -10.716 1.00 70.75 201 ALA A C 1
ATOM 1548 O O . ALA A 1 201 ? 0.575 -4.335 -10.762 1.00 70.75 201 ALA A O 1
ATOM 1549 N N . LEU A 1 202 ? -1.357 -4.901 -11.757 1.00 74.06 202 LEU A N 1
ATOM 1550 C CA . LEU A 1 202 ? -1.051 -4.281 -13.047 1.00 74.06 202 LEU A CA 1
ATOM 1551 C C . LEU A 1 202 ? -1.899 -3.024 -13.262 1.00 74.06 202 LEU A C 1
ATOM 1553 O O . LEU A 1 202 ? -3.103 -3.024 -13.018 1.00 74.06 202 LEU A O 1
ATOM 1557 N N . LYS A 1 203 ? -1.272 -1.962 -13.779 1.00 72.12 203 LYS A N 1
ATOM 1558 C CA . LYS A 1 203 ? -1.940 -0.741 -14.250 1.00 72.12 203 LYS A CA 1
ATOM 1559 C C . LYS A 1 203 ? -1.471 -0.449 -15.668 1.00 72.12 203 LYS A C 1
ATOM 1561 O O . LYS A 1 203 ? -0.271 -0.351 -15.913 1.00 72.12 203 LYS A O 1
ATOM 1566 N N . ALA A 1 204 ? -2.418 -0.275 -16.582 1.00 72.69 204 ALA A N 1
ATOM 1567 C CA . ALA A 1 204 ? -2.138 0.209 -17.926 1.00 72.69 204 ALA A CA 1
ATOM 1568 C C . ALA A 1 204 ? -2.265 1.740 -17.969 1.00 72.69 204 ALA A C 1
ATOM 1570 O O . ALA A 1 204 ? -3.184 2.309 -17.378 1.00 72.69 204 ALA A O 1
ATOM 1571 N N . VAL A 1 205 ? -1.348 2.402 -18.675 1.00 70.38 205 VAL A N 1
ATOM 1572 C CA . VAL A 1 205 ? -1.396 3.841 -18.976 1.00 70.38 205 VAL A CA 1
ATOM 1573 C C . VAL A 1 205 ? -1.285 4.044 -20.485 1.00 70.38 205 VAL A C 1
ATOM 1575 O O . VAL A 1 205 ? -0.758 3.188 -21.195 1.00 70.38 205 VAL A O 1
ATOM 1578 N N . ILE A 1 206 ? -1.794 5.165 -20.995 1.00 66.38 206 ILE A N 1
ATOM 1579 C CA . ILE A 1 206 ? -1.733 5.470 -22.429 1.00 66.38 206 ILE A CA 1
ATOM 1580 C C . ILE A 1 206 ? -0.272 5.723 -22.819 1.00 66.38 206 ILE A C 1
ATOM 1582 O O . ILE A 1 206 ? 0.415 6.508 -22.168 1.00 66.38 206 ILE A O 1
ATOM 1586 N N . ALA A 1 207 ? 0.192 5.102 -23.908 1.00 61.25 207 ALA A N 1
ATOM 1587 C CA . ALA A 1 207 ? 1.577 5.212 -24.371 1.00 61.25 207 ALA A CA 1
ATOM 1588 C C . ALA A 1 207 ? 2.022 6.666 -24.644 1.00 61.25 207 ALA A C 1
ATOM 1590 O O . ALA A 1 207 ? 3.185 6.994 -24.482 1.00 61.25 207 ALA A O 1
ATOM 1591 N N . SER A 1 208 ? 1.121 7.590 -24.987 1.00 55.66 208 SER A N 1
ATOM 1592 C CA . SER A 1 208 ? 1.470 9.010 -25.164 1.00 55.66 208 SER A CA 1
ATOM 1593 C C . SER A 1 208 ? 1.780 9.753 -23.855 1.00 55.66 208 SER A C 1
ATOM 1595 O O . SER A 1 208 ? 2.280 10.873 -23.905 1.00 55.66 208 SER A O 1
ATOM 1597 N N . ALA A 1 209 ? 1.505 9.150 -22.693 1.00 56.69 209 ALA A N 1
ATOM 1598 C CA . ALA A 1 209 ? 1.770 9.704 -21.363 1.00 56.69 209 ALA A CA 1
ATOM 1599 C C . ALA A 1 209 ? 3.088 9.190 -20.737 1.00 56.69 209 ALA A C 1
ATOM 1601 O O . ALA A 1 209 ? 3.276 9.336 -19.528 1.00 56.69 209 ALA A O 1
ATOM 1602 N N . LEU A 1 210 ? 3.991 8.613 -21.550 1.00 51.94 210 LEU A N 1
ATOM 1603 C CA . LEU A 1 210 ? 5.289 7.989 -21.202 1.00 51.94 210 LEU A CA 1
ATOM 1604 C C . LEU A 1 210 ? 6.269 8.859 -20.383 1.00 51.94 210 LEU A C 1
ATOM 1606 O O . LEU A 1 210 ? 7.341 8.398 -20.006 1.00 51.94 210 LEU A O 1
ATOM 1610 N N . THR A 1 211 ? 5.931 10.115 -20.104 1.00 53.06 211 THR A N 1
ATOM 1611 C CA . THR A 1 211 ? 6.747 11.042 -19.311 1.00 53.06 211 THR A CA 1
ATOM 1612 C C . THR A 1 211 ? 6.284 11.185 -17.864 1.00 53.06 211 THR A C 1
ATOM 1614 O O . THR A 1 211 ? 6.876 11.964 -17.117 1.00 53.06 211 THR A O 1
ATOM 1617 N N . ASN A 1 212 ? 5.242 10.463 -17.438 1.00 54.50 212 ASN A N 1
ATOM 1618 C CA . ASN A 1 212 ? 4.800 10.539 -16.052 1.00 54.50 212 ASN A CA 1
ATOM 1619 C C . ASN A 1 212 ? 5.677 9.642 -15.140 1.00 54.50 212 ASN A C 1
ATOM 1621 O O . ASN A 1 212 ? 5.949 8.488 -15.474 1.00 54.50 212 ASN A O 1
ATOM 1625 N N . PRO A 1 213 ? 6.106 10.136 -13.965 1.00 55.25 213 PRO A N 1
ATOM 1626 C CA . PRO A 1 213 ? 6.833 9.329 -12.980 1.00 55.25 213 PRO A CA 1
ATOM 1627 C C . PRO A 1 213 ? 5.945 8.258 -12.308 1.00 55.25 213 PRO A C 1
ATOM 1629 O O . PRO A 1 213 ? 6.443 7.426 -11.555 1.00 55.25 213 PRO A O 1
ATOM 1632 N N . GLU A 1 214 ? 4.638 8.240 -12.600 1.00 58.66 214 GLU A N 1
ATOM 1633 C CA . GLU A 1 214 ? 3.647 7.266 -12.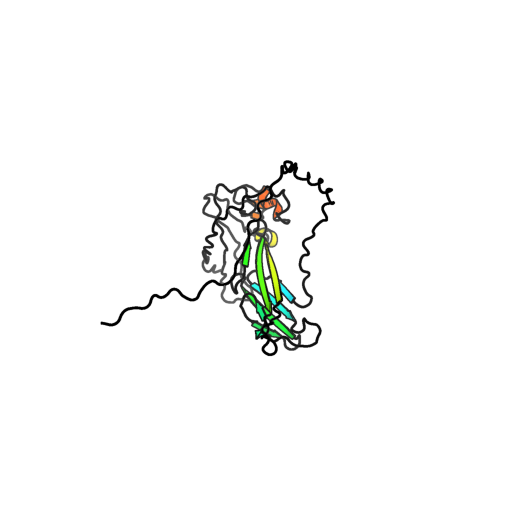119 1.00 58.66 214 GLU A CA 1
ATOM 1634 C C . GLU A 1 214 ? 3.632 5.944 -12.899 1.00 58.66 214 GLU A C 1
ATOM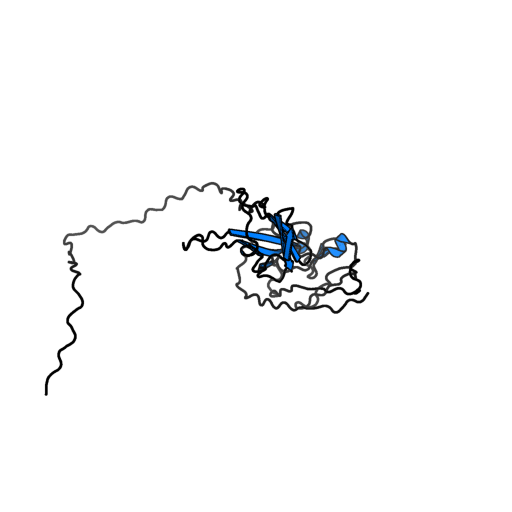 1636 O O . GLU A 1 214 ? 3.020 4.968 -12.456 1.00 58.66 214 GLU A O 1
ATOM 1641 N N . SER A 1 215 ? 4.348 5.838 -14.014 1.00 69.81 215 SER A N 1
ATOM 1642 C CA . SER A 1 215 ? 4.456 4.621 -14.816 1.00 69.81 215 SER A CA 1
ATOM 1643 C C . SER A 1 215 ? 5.918 4.311 -15.110 1.00 69.81 215 SER A C 1
ATOM 1645 O O . SER A 1 215 ? 6.446 4.710 -16.141 1.00 69.81 215 SER A O 1
ATOM 1647 N N . LYS A 1 216 ? 6.568 3.592 -14.187 1.00 79.44 216 LYS A N 1
ATOM 1648 C CA . LYS A 1 216 ? 7.956 3.136 -14.317 1.00 79.44 216 LYS A CA 1
ATOM 1649 C C . LYS A 1 216 ? 8.099 1.653 -13.981 1.00 79.44 216 LYS A C 1
ATOM 1651 O O . LYS A 1 216 ? 7.333 1.133 -13.165 1.00 79.44 216 LYS A O 1
ATOM 1656 N N . ALA A 1 217 ? 9.095 1.010 -14.584 1.00 87.06 217 ALA A N 1
ATOM 1657 C CA . ALA A 1 217 ? 9.563 -0.333 -14.254 1.00 87.06 217 ALA A CA 1
ATOM 1658 C C . ALA A 1 217 ? 11.091 -0.283 -14.121 1.00 87.06 217 ALA A C 1
ATOM 1660 O O . ALA A 1 217 ? 11.798 -0.189 -15.122 1.00 87.06 217 ALA A O 1
ATOM 1661 N N . CYS A 1 218 ? 11.577 -0.266 -12.879 1.00 88.56 218 CYS A N 1
ATOM 1662 C CA . CYS A 1 218 ? 12.980 -0.011 -12.553 1.00 88.56 218 CYS A CA 1
ATOM 1663 C C . CYS A 1 218 ? 13.638 -1.233 -11.915 1.00 88.56 218 CYS A C 1
ATOM 1665 O O . CYS A 1 218 ? 13.049 -1.836 -11.013 1.00 88.56 218 CYS A O 1
ATOM 1667 N N . SER A 1 219 ? 14.868 -1.539 -12.326 1.00 91.31 219 SER A N 1
ATOM 1668 C CA . SER A 1 219 ? 15.679 -2.638 -11.791 1.00 91.31 219 SER A CA 1
ATOM 1669 C C . SER A 1 219 ? 17.082 -2.190 -11.427 1.00 91.31 219 SER A C 1
ATOM 1671 O O . SER A 1 219 ? 17.633 -1.266 -12.029 1.00 91.31 219 SER A O 1
ATOM 1673 N N . PHE A 1 220 ? 17.650 -2.859 -10.428 1.00 89.50 220 PHE A N 1
ATOM 1674 C CA . PHE A 1 220 ? 18.997 -2.596 -9.953 1.00 89.50 220 PHE A CA 1
ATOM 1675 C C . PHE A 1 220 ? 19.984 -3.597 -10.560 1.00 89.50 220 PHE A C 1
ATOM 1677 O O . PHE A 1 220 ? 19.792 -4.800 -10.437 1.00 89.50 220 PHE A O 1
ATOM 1684 N N . ALA A 1 221 ? 21.043 -3.098 -11.195 1.00 84.81 221 ALA A N 1
ATOM 1685 C CA . ALA A 1 221 ? 22.174 -3.912 -11.645 1.00 84.81 221 ALA A CA 1
ATOM 1686 C C . ALA A 1 221 ? 23.487 -3.305 -11.129 1.00 84.81 221 ALA A C 1
ATOM 1688 O O . ALA A 1 221 ? 23.912 -3.591 -10.017 1.00 84.81 221 ALA A O 1
ATOM 1689 N N . ASN A 1 222 ? 24.076 -2.377 -11.886 1.00 83.25 222 ASN A N 1
ATOM 1690 C CA . ASN A 1 222 ? 25.208 -1.542 -11.451 1.00 83.25 222 ASN A CA 1
ATOM 1691 C C . ASN A 1 222 ? 24.754 -0.110 -11.106 1.00 83.25 222 ASN A C 1
ATOM 1693 O O . ASN A 1 222 ? 25.510 0.851 -11.224 1.00 83.25 222 ASN A O 1
ATOM 1697 N N . GLY A 1 223 ? 23.475 0.024 -10.762 1.00 87.69 223 GLY A N 1
ATOM 1698 C CA . GLY A 1 223 ? 22.720 1.268 -10.729 1.00 87.69 223 GLY A CA 1
ATOM 1699 C C . GLY A 1 223 ? 21.271 1.017 -11.142 1.00 87.69 223 GLY A C 1
ATOM 1700 O O . GLY A 1 223 ? 20.923 -0.079 -11.595 1.00 87.69 223 GLY A O 1
ATOM 1701 N N . TRP A 1 224 ? 20.426 2.028 -10.960 1.00 89.31 224 TRP A N 1
ATOM 1702 C CA . TRP A 1 224 ? 19.018 1.966 -11.331 1.00 89.31 224 TRP A CA 1
ATOM 1703 C C . TRP A 1 224 ? 18.831 2.145 -12.834 1.00 89.31 224 TRP A C 1
ATOM 1705 O O . TRP A 1 224 ? 19.260 3.144 -13.404 1.00 89.31 224 TRP A O 1
ATOM 1715 N N . THR A 1 225 ? 18.160 1.180 -13.455 1.00 90.94 225 THR A N 1
ATOM 1716 C CA . THR A 1 225 ? 17.883 1.155 -14.895 1.00 90.94 225 THR A CA 1
ATOM 1717 C C . THR A 1 225 ? 16.391 1.006 -15.147 1.00 90.94 225 THR A C 1
ATOM 1719 O O . THR A 1 225 ? 15.682 0.361 -14.368 1.00 90.94 225 THR A O 1
ATOM 1722 N N . SER A 1 226 ? 15.907 1.630 -16.216 1.00 89.19 226 SER A N 1
ATOM 1723 C CA . SER A 1 226 ? 14.513 1.585 -16.643 1.00 89.19 226 SER A CA 1
ATOM 1724 C C . SER A 1 226 ? 14.316 0.550 -17.745 1.00 89.19 226 SER A C 1
ATOM 1726 O O . SER A 1 226 ? 15.077 0.501 -18.713 1.00 89.19 226 SER A O 1
ATOM 1728 N N . ALA A 1 227 ? 13.229 -0.218 -17.663 1.00 89.25 227 ALA A N 1
ATOM 1729 C CA . ALA A 1 227 ? 12.805 -1.096 -18.753 1.00 89.25 227 ALA A CA 1
ATOM 1730 C C . ALA A 1 227 ? 12.462 -0.320 -20.042 1.00 89.25 227 ALA A C 1
ATOM 1732 O O . ALA A 1 227 ? 12.489 -0.903 -21.126 1.00 89.25 227 ALA A O 1
ATOM 1733 N N . ASP A 1 228 ? 12.159 0.977 -19.916 1.00 84.81 228 ASP A N 1
ATOM 1734 C CA . ASP A 1 228 ? 11.728 1.876 -20.992 1.00 84.81 228 ASP A CA 1
ATOM 1735 C C . ASP A 1 228 ? 12.854 2.828 -21.458 1.00 84.81 228 ASP A C 1
ATOM 1737 O O . ASP A 1 228 ? 12.579 3.851 -22.080 1.00 84.81 228 ASP A O 1
ATOM 1741 N N . GLU A 1 229 ? 14.121 2.526 -21.131 1.00 81.25 229 GLU A N 1
ATOM 1742 C CA . GLU A 1 229 ? 15.320 3.292 -21.546 1.00 81.25 229 GLU A CA 1
ATOM 1743 C C . GLU A 1 229 ? 15.361 4.754 -21.072 1.00 81.25 229 GLU A C 1
ATOM 1745 O O . GLU A 1 229 ? 16.092 5.589 -21.604 1.00 81.25 229 GLU A O 1
ATOM 1750 N N . ASN A 1 230 ? 14.588 5.073 -20.037 1.00 81.19 230 ASN A N 1
ATOM 1751 C CA . ASN A 1 230 ? 14.601 6.371 -19.375 1.00 81.19 230 ASN A CA 1
ATOM 1752 C C . ASN A 1 230 ? 15.067 6.224 -17.921 1.00 81.19 230 ASN A C 1
ATOM 1754 O O . ASN A 1 230 ? 14.278 6.338 -16.981 1.00 81.19 230 ASN A O 1
ATOM 1758 N N . ASP A 1 231 ? 16.360 5.947 -17.741 1.00 85.94 231 ASP A N 1
ATOM 1759 C CA . ASP A 1 231 ? 16.968 5.649 -16.432 1.00 85.94 231 ASP A CA 1
ATOM 1760 C C . ASP A 1 231 ? 16.824 6.798 -15.422 1.00 85.94 231 ASP A C 1
ATOM 1762 O O . ASP A 1 231 ? 16.781 6.574 -14.213 1.00 85.94 231 ASP A O 1
ATOM 1766 N N . GLN A 1 232 ? 16.654 8.035 -15.904 1.00 81.19 232 GLN A N 1
ATOM 1767 C CA . GLN A 1 232 ? 16.466 9.223 -15.061 1.00 81.19 232 GLN A CA 1
ATOM 1768 C C . GLN A 1 232 ? 15.228 9.115 -14.154 1.00 81.19 232 GLN A C 1
ATOM 1770 O O . GLN A 1 232 ? 15.235 9.619 -13.032 1.00 81.19 232 GLN A O 1
ATOM 1775 N N . VAL A 1 233 ? 14.183 8.409 -14.602 1.00 78.88 233 VAL A N 1
ATOM 1776 C CA . VAL A 1 233 ? 12.960 8.160 -13.815 1.00 78.88 233 VAL A CA 1
ATOM 1777 C C . VAL A 1 233 ? 13.212 7.183 -12.660 1.00 78.88 233 VAL A C 1
ATOM 1779 O O . VAL A 1 233 ? 12.466 7.180 -11.684 1.00 78.88 233 VAL A O 1
ATOM 1782 N N . CYS A 1 234 ? 14.276 6.380 -12.735 1.00 83.81 234 CYS A N 1
ATOM 1783 C CA . CYS A 1 234 ? 14.636 5.399 -11.716 1.00 83.81 234 CYS A CA 1
ATOM 1784 C C . CYS A 1 234 ? 15.659 5.924 -10.697 1.00 83.81 234 CYS A C 1
ATOM 1786 O O . CYS A 1 234 ? 15.873 5.282 -9.673 1.00 83.81 234 CYS A O 1
ATOM 1788 N N . MET A 1 235 ? 16.239 7.110 -10.911 1.00 80.69 235 MET A N 1
ATOM 1789 C CA . MET A 1 235 ? 17.214 7.729 -9.990 1.00 80.69 235 MET A CA 1
ATOM 1790 C C . MET A 1 235 ? 16.670 7.944 -8.579 1.00 80.69 235 MET A C 1
ATOM 1792 O O . MET A 1 235 ? 17.406 8.047 -7.605 1.00 80.69 235 MET A O 1
ATOM 1796 N N . CYS A 1 236 ? 15.356 8.015 -8.472 1.00 78.44 236 CYS A N 1
ATOM 1797 C CA . CYS A 1 236 ? 14.660 8.178 -7.222 1.00 78.44 236 CYS A CA 1
ATOM 1798 C C . CYS A 1 236 ? 14.416 6.869 -6.467 1.00 78.44 236 CYS A C 1
ATOM 1800 O O . CYS A 1 236 ? 13.900 6.931 -5.369 1.00 78.44 236 CYS A O 1
ATOM 1802 N N . CYS A 1 237 ? 14.750 5.698 -7.014 1.00 80.81 237 CYS A N 1
ATOM 1803 C CA . CYS A 1 237 ? 14.548 4.418 -6.333 1.00 80.81 237 CYS A CA 1
ATOM 1804 C C . CYS A 1 237 ? 15.499 4.213 -5.132 1.00 80.81 237 CYS A C 1
ATOM 1806 O O . CYS A 1 237 ? 15.305 3.286 -4.349 1.00 80.81 237 CYS A O 1
ATOM 1808 N N . ASP A 1 238 ? 16.502 5.084 -4.966 1.00 76.12 238 ASP A N 1
ATOM 1809 C CA . ASP A 1 238 ? 17.304 5.211 -3.740 1.00 76.12 238 ASP A CA 1
ATOM 1810 C C . ASP A 1 238 ? 16.728 6.229 -2.731 1.00 76.12 238 ASP A C 1
ATOM 1812 O O . ASP A 1 238 ? 17.241 6.342 -1.619 1.00 76.12 238 ASP A O 1
ATOM 1816 N N . ALA A 1 239 ? 15.684 6.976 -3.107 1.00 67.00 239 ALA A N 1
ATOM 1817 C CA . ALA A 1 239 ? 15.056 8.043 -2.325 1.00 67.00 239 ALA A CA 1
ATOM 1818 C C . ALA A 1 239 ? 13.516 8.038 -2.517 1.00 67.00 239 ALA A C 1
ATOM 1820 O O . ALA A 1 239 ? 12.924 7.022 -2.863 1.00 67.00 239 ALA A O 1
ATOM 1821 N N . THR A 1 240 ? 12.838 9.163 -2.276 1.00 61.75 240 THR A N 1
ATOM 1822 C CA . THR A 1 240 ? 11.395 9.338 -2.549 1.00 61.75 240 THR A CA 1
ATOM 1823 C C . THR A 1 240 ? 11.221 10.089 -3.882 1.00 61.75 240 THR A C 1
ATOM 1825 O O . THR A 1 240 ? 11.689 11.225 -3.998 1.00 61.75 240 THR A O 1
ATOM 1828 N N . CYS A 1 241 ? 10.585 9.512 -4.911 1.00 58.53 241 CYS A N 1
ATOM 1829 C CA . CYS A 1 241 ? 10.362 10.171 -6.221 1.00 58.53 241 CYS A CA 1
ATOM 1830 C C . CYS A 1 241 ? 9.190 11.182 -6.285 1.00 58.53 241 CYS A C 1
ATOM 1832 O O . CYS A 1 241 ? 8.349 11.153 -7.175 1.00 58.53 241 CYS A O 1
ATOM 1834 N N . GLY A 1 242 ? 9.171 12.189 -5.417 1.00 53.12 242 GLY A N 1
ATOM 1835 C CA . GLY A 1 242 ? 8.117 13.221 -5.430 1.00 53.12 242 GLY A CA 1
ATOM 1836 C C . GLY A 1 242 ? 8.613 14.654 -5.606 1.00 53.12 242 GLY A C 1
ATOM 1837 O O . GLY A 1 242 ? 7.811 15.572 -5.768 1.00 53.12 242 GLY A O 1
ATOM 1838 N N . SER A 1 243 ? 9.930 14.869 -5.553 1.00 51.47 243 SER A N 1
ATOM 1839 C CA . SER A 1 243 ? 10.505 16.193 -5.267 1.00 51.47 243 SER A CA 1
ATOM 1840 C C . SER A 1 243 ? 10.807 17.058 -6.495 1.00 51.47 243 SER A C 1
ATOM 1842 O O . SER A 1 243 ? 11.242 18.200 -6.346 1.00 51.47 243 SER A O 1
ATOM 1844 N N . SER A 1 244 ? 10.589 16.561 -7.717 1.00 44.06 244 SER A N 1
ATOM 1845 C CA . SER A 1 244 ? 10.820 17.355 -8.929 1.00 44.06 244 SER A CA 1
ATOM 1846 C C . SER A 1 244 ? 9.535 18.068 -9.350 1.00 44.06 244 SER A C 1
ATOM 1848 O O . SER A 1 244 ? 8.527 17.426 -9.624 1.00 44.06 244 SER A O 1
ATOM 1850 N N . ARG A 1 245 ? 9.588 19.409 -9.327 1.00 42.06 245 ARG A N 1
ATOM 1851 C CA . ARG A 1 245 ? 8.556 20.404 -9.685 1.00 42.06 245 ARG A CA 1
ATOM 1852 C C . ARG A 1 245 ? 7.264 19.802 -10.244 1.00 42.06 245 ARG A C 1
ATOM 1854 O O . ARG A 1 245 ? 7.205 19.394 -11.401 1.00 42.06 245 ARG A O 1
ATOM 1861 N N . LYS A 1 246 ? 6.208 19.860 -9.431 1.00 39.66 246 LYS A N 1
ATOM 1862 C CA . LYS A 1 246 ? 4.820 19.571 -9.805 1.00 39.66 246 LYS A CA 1
ATOM 1863 C C . LYS A 1 246 ? 4.376 20.516 -10.931 1.00 39.66 246 LYS A C 1
ATOM 1865 O O . LYS A 1 246 ? 3.769 21.557 -10.688 1.00 39.66 246 LYS A O 1
ATOM 1870 N N . GLY A 1 247 ? 4.704 20.177 -12.175 1.00 39.97 247 GLY A N 1
ATOM 1871 C CA . GLY A 1 247 ? 3.989 20.688 -13.336 1.00 39.97 247 GLY A CA 1
ATOM 1872 C C . GLY A 1 247 ? 2.531 20.274 -13.176 1.00 39.97 247 GLY A C 1
ATOM 1873 O O . GLY A 1 247 ? 2.257 19.127 -12.828 1.00 39.97 247 GLY A O 1
ATOM 1874 N N . ARG A 1 248 ? 1.601 21.221 -13.326 1.00 36.06 248 ARG A N 1
ATOM 1875 C CA . ARG A 1 248 ? 0.160 20.965 -13.211 1.00 36.06 248 ARG A CA 1
ATOM 1876 C C . ARG A 1 248 ? -0.216 19.821 -14.159 1.00 36.06 248 ARG A C 1
ATOM 1878 O O . ARG A 1 248 ? -0.297 20.035 -15.362 1.00 36.06 248 ARG A O 1
ATOM 1885 N N . SER A 1 249 ? -0.415 18.622 -13.616 1.00 40.94 249 SER A N 1
ATOM 1886 C CA . SER A 1 249 ? -1.001 17.513 -14.357 1.00 40.94 249 SER A CA 1
ATOM 1887 C C . SER A 1 249 ? -2.505 17.738 -14.386 1.00 40.94 249 SER A C 1
ATOM 1889 O O . SER A 1 249 ? -3.135 17.892 -13.335 1.00 40.94 249 SER A O 1
ATOM 1891 N N . LEU A 1 250 ? -3.060 17.829 -15.593 1.00 38.31 250 LEU A N 1
ATOM 1892 C CA . LEU A 1 250 ? -4.494 17.718 -15.809 1.00 38.31 250 LEU A CA 1
ATOM 1893 C C . LEU A 1 250 ? -4.921 16.374 -15.223 1.00 38.31 250 LEU A C 1
ATOM 1895 O O . LEU A 1 250 ? -4.425 15.322 -15.621 1.00 38.31 250 LEU A O 1
ATOM 1899 N N . SER A 1 251 ? -5.801 16.433 -14.226 1.00 40.38 251 SER A N 1
ATOM 1900 C CA . SER A 1 251 ? -6.520 15.268 -13.734 1.00 40.38 251 SER A CA 1
ATOM 1901 C C . SER A 1 251 ? -7.449 14.808 -14.853 1.00 40.38 251 SER A C 1
ATOM 1903 O O . SER A 1 251 ? -8.630 15.149 -14.881 1.00 40.38 251 SER A O 1
ATOM 1905 N N . ASP A 1 252 ? -6.900 14.070 -15.813 1.00 38.97 252 ASP A N 1
ATOM 1906 C CA . ASP A 1 252 ? -7.721 13.308 -16.730 1.00 38.97 252 ASP A CA 1
ATOM 1907 C C . ASP A 1 252 ? -8.331 12.183 -15.907 1.00 38.97 252 ASP A C 1
ATOM 1909 O O . ASP A 1 252 ? -7.672 11.233 -15.477 1.00 38.97 252 ASP A O 1
ATOM 1913 N N . SER A 1 253 ? -9.618 12.365 -15.626 1.00 41.91 253 SER A N 1
ATOM 1914 C CA . SER A 1 253 ? -10.501 11.375 -15.031 1.00 41.91 253 SER A CA 1
ATOM 1915 C C . SER A 1 253 ? -10.646 10.211 -16.009 1.00 41.91 253 SER A C 1
ATOM 1917 O O . SER A 1 253 ? -11.654 10.077 -16.696 1.00 41.91 253 SER A O 1
ATOM 1919 N N . VAL A 1 254 ? -9.614 9.379 -16.113 1.00 39.00 254 VAL A N 1
ATOM 1920 C CA . VAL A 1 254 ? -9.698 8.107 -16.818 1.00 39.00 254 VAL A CA 1
ATOM 1921 C C . VAL A 1 254 ? -10.175 7.092 -15.799 1.00 39.00 254 VAL A C 1
ATOM 1923 O O . VAL A 1 254 ? -9.494 6.814 -14.812 1.00 39.00 254 VAL A O 1
ATOM 1926 N N . THR A 1 255 ? -11.372 6.559 -16.025 1.00 36.16 255 THR A N 1
ATOM 1927 C CA . THR A 1 255 ? -11.891 5.402 -15.305 1.00 36.16 255 THR A CA 1
ATOM 1928 C C . THR A 1 255 ? -10.823 4.313 -15.309 1.00 36.16 255 THR A C 1
ATOM 1930 O O . THR A 1 255 ? -10.538 3.709 -16.342 1.00 36.16 255 THR A O 1
ATOM 1933 N N . ILE A 1 256 ? -10.204 4.091 -14.149 1.00 39.12 256 ILE A N 1
ATOM 1934 C CA . ILE A 1 256 ? -9.292 2.977 -13.931 1.00 39.12 256 ILE A CA 1
ATOM 1935 C C . ILE A 1 256 ? -10.156 1.727 -14.047 1.00 39.12 256 ILE A C 1
ATOM 1937 O O . ILE A 1 256 ? -10.881 1.363 -13.122 1.00 39.12 256 ILE A O 1
ATOM 1941 N N . LEU A 1 257 ? -10.100 1.072 -15.201 1.00 34.56 257 LEU A N 1
ATOM 1942 C CA . LEU A 1 257 ? -10.507 -0.315 -15.299 1.00 34.56 257 LEU A CA 1
ATOM 1943 C C . LEU A 1 257 ? -9.448 -1.119 -14.543 1.00 34.56 257 LEU A C 1
ATOM 1945 O O . LEU A 1 257 ? -8.455 -1.563 -15.116 1.00 34.56 257 LEU A O 1
ATOM 1949 N N . MET A 1 258 ? -9.636 -1.231 -13.227 1.00 34.50 258 MET A N 1
ATOM 1950 C CA . MET A 1 258 ? -8.870 -2.119 -12.364 1.00 34.50 258 MET A CA 1
ATOM 1951 C C . MET A 1 258 ? -9.274 -3.553 -12.708 1.00 34.50 258 MET A C 1
ATOM 1953 O O . MET A 1 258 ? -10.022 -4.205 -11.988 1.00 34.50 258 MET A O 1
ATOM 1957 N N . TRP A 1 259 ? -8.810 -4.040 -13.854 1.00 34.31 259 TRP A N 1
ATOM 1958 C CA . TRP A 1 259 ? -8.734 -5.468 -14.089 1.00 34.31 259 TRP A CA 1
ATOM 1959 C C . TRP A 1 259 ? -7.486 -5.936 -13.357 1.00 34.31 259 TRP A C 1
ATOM 1961 O O . TRP A 1 259 ? -6.372 -5.829 -13.869 1.00 34.31 259 TRP A O 1
ATOM 1971 N N . VAL A 1 260 ? -7.668 -6.427 -12.131 1.00 37.59 260 VAL A N 1
ATOM 1972 C CA . VAL A 1 260 ? -6.670 -7.305 -11.524 1.00 37.59 260 VAL A CA 1
ATOM 1973 C C . VAL A 1 260 ? -6.675 -8.567 -12.377 1.00 37.59 260 VAL A C 1
ATOM 1975 O O . VAL A 1 260 ? -7.476 -9.478 -12.177 1.00 37.59 260 VAL A O 1
ATOM 1978 N N . PHE A 1 261 ? -5.825 -8.601 -13.401 1.00 31.31 261 PHE A N 1
ATOM 1979 C CA . PHE A 1 261 ? -5.450 -9.871 -13.990 1.00 31.31 261 PHE A CA 1
ATOM 1980 C C . PHE A 1 261 ? -4.635 -10.586 -12.922 1.00 31.31 261 PHE A C 1
ATOM 1982 O O . PHE A 1 261 ? -3.469 -10.262 -12.704 1.00 31.31 261 PHE A O 1
ATOM 1989 N N . PHE A 1 262 ? -5.264 -11.540 -12.236 1.00 33.34 262 PHE A N 1
ATOM 1990 C CA . PHE A 1 262 ? -4.546 -12.554 -11.480 1.00 33.34 262 PHE A CA 1
ATOM 1991 C C . PHE A 1 262 ? -3.723 -13.365 -12.483 1.00 33.34 262 PHE A C 1
ATOM 1993 O O . PHE A 1 262 ? -4.150 -14.402 -12.983 1.00 33.34 262 PHE A O 1
ATOM 2000 N N . LEU A 1 263 ? -2.541 -12.863 -12.831 1.00 35.97 263 LEU A N 1
ATOM 2001 C CA . LEU A 1 263 ? -1.509 -13.684 -13.433 1.00 35.97 263 LEU A CA 1
ATOM 2002 C C . LEU A 1 263 ? -0.910 -14.494 -12.291 1.00 35.97 263 LEU A C 1
ATOM 2004 O O . LEU A 1 263 ? 0.117 -14.132 -11.728 1.00 35.97 263 LEU A O 1
ATOM 2008 N N . THR A 1 264 ? -1.583 -15.583 -11.923 1.00 35.56 264 THR A N 1
ATOM 2009 C CA . THR A 1 264 ? -0.923 -16.653 -11.185 1.00 35.56 264 THR A CA 1
ATOM 2010 C C . THR A 1 264 ? 0.127 -17.224 -12.125 1.00 35.56 264 THR A C 1
ATOM 2012 O O . THR A 1 264 ? -0.182 -18.048 -12.991 1.00 35.56 264 THR A O 1
ATOM 2015 N N . PHE A 1 265 ? 1.364 -16.748 -12.011 1.00 42.50 265 PHE A N 1
ATOM 2016 C CA . PHE A 1 265 ? 2.481 -17.460 -12.609 1.00 42.50 265 PHE A CA 1
ATOM 2017 C C . PHE A 1 265 ? 2.522 -18.833 -11.940 1.00 42.50 265 PHE A C 1
ATOM 2019 O O . PHE A 1 265 ? 2.509 -18.940 -10.713 1.00 42.50 265 PHE A O 1
ATOM 2026 N N . GLY A 1 266 ? 2.412 -19.872 -12.770 1.00 38.59 266 GLY A N 1
ATOM 2027 C CA . GLY A 1 266 ? 2.251 -21.246 -12.322 1.00 38.59 266 GLY A CA 1
ATOM 2028 C C . GLY A 1 266 ? 3.347 -21.662 -11.348 1.00 38.59 266 GLY A C 1
ATOM 2029 O O . GLY A 1 266 ? 4.464 -21.157 -11.411 1.00 38.59 266 GLY A O 1
ATOM 2030 N N . LEU A 1 267 ? 2.978 -22.596 -10.471 1.00 42.72 267 LEU A N 1
ATOM 2031 C CA . LEU A 1 267 ? 3.818 -23.297 -9.503 1.00 42.72 267 LEU A CA 1
ATOM 2032 C C . LEU A 1 267 ? 5.293 -23.360 -9.957 1.00 42.72 267 LEU A C 1
ATOM 2034 O O . LEU A 1 267 ? 5.650 -24.185 -10.802 1.00 42.72 267 LEU A O 1
ATOM 2038 N N . VAL A 1 268 ? 6.155 -22.492 -9.415 1.00 49.88 268 VAL A N 1
ATOM 2039 C CA . VAL A 1 268 ? 7.603 -22.607 -9.638 1.00 49.88 268 VAL A CA 1
ATOM 2040 C C . VAL A 1 268 ? 8.075 -23.750 -8.752 1.00 49.88 268 VAL A C 1
ATOM 2042 O O . VAL A 1 268 ? 8.317 -23.573 -7.560 1.00 49.88 268 VAL A O 1
ATOM 2045 N N . ARG A 1 269 ? 8.089 -24.959 -9.318 1.00 43.16 269 ARG A N 1
ATOM 2046 C CA . ARG A 1 269 ? 8.600 -26.152 -8.647 1.00 43.16 269 ARG A CA 1
ATOM 20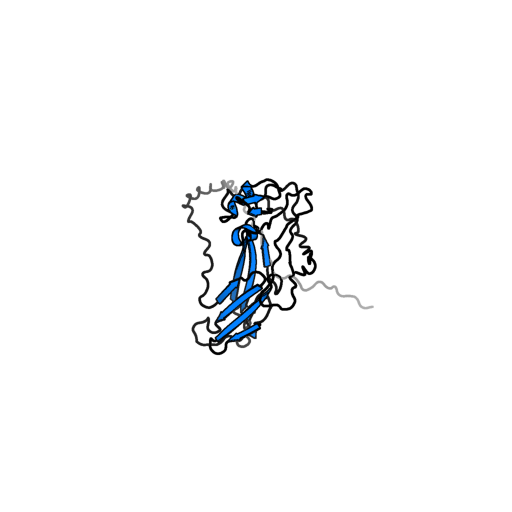47 C C . ARG A 1 269 ? 10.123 -26.101 -8.720 1.00 43.16 269 ARG A C 1
ATOM 2049 O O . ARG A 1 269 ? 10.678 -26.183 -9.815 1.00 43.16 269 ARG A O 1
ATOM 2056 N N . LEU A 1 270 ? 10.752 -25.906 -7.567 1.00 48.47 270 LEU A N 1
ATOM 2057 C CA . LEU A 1 270 ? 12.201 -26.012 -7.392 1.00 48.47 270 LEU A CA 1
ATOM 2058 C C . LEU A 1 270 ? 12.658 -27.472 -7.378 1.00 48.47 270 LEU A C 1
ATOM 2060 O O . LEU A 1 270 ? 11.894 -28.320 -6.858 1.00 48.47 270 LEU A O 1
#

Foldseek 3Di:
DDDDDDPDPDDDDDDDDDDDDDDDPDDPPPDDDPPPPPDPPDPPDPPDPPDPDPQPQWDWDDDPFKIKIKGAQCRPVPPDGDDQVQKFWLQHGFPDADPVRNITIRMGTLPDRNWDWDQDLFWTKIKIKIKGWDDDPPPDPDIDIDIDIDIDTHTQEDCCCVVPVDPWFWAADPDLPDTDTDDDDDDDPPDPPQWDWDFDFDFHDDPVPVPDSRDWYWYDDPAIATSHRPSVSRNCNVHGNPPPDPDPDPPPPDPGPRPRPGPGPDTPRD

InterPro domains:
  IPR001507 Zona pellucida domain [PS51034] (61-270)
  IPR042235 Zona pellucida, ZP-C domain [G3DSA:2.60.40.4100] (110-248)
  IPR055355 ZP-C domain [PF00100] (168-219)
  IPR055356 ZP-N domain [PF23344] (62-155)

Radius of gyration: 31.33 Å; chains: 1; bounding box: 108×91×59 Å

Secondary structure (DSSP, 8-state):
--PPPP---S-------------S--------------------------PPPPPTTEEEEE-SSEEEEEEES-TTSSSPPPPGGGEEETTBPPSEEETTTTEEEEEEETTSTTPEEEE-SSEEEEEEEEEE-PPPGGG-S----EEEEEEEEEESEE-HHHHH----EEPPPSSTT---EE------TT-TT-------------GGGTT-TTS--EEESSSEEETTS-GGGGGGGGS-TT-S--------------------------

pLDDT: mean 70.22, std 17.64, range [31.31, 92.5]

Sequence (270 aa):
MSPMVDPRRLLQEGNTQSKQLMQGPVAPLTWQYPLMPEEPLLPEVPFELRTPSPSVSVAARCEDYFVQVEVKKVFYGNGQLVNPAFLSLGGCGAVGEDPDAQILIFESELQTCGISLTMTADELVYTFTLRYTPEAVGGTPIVRAAAVAIACHYPRCMVDAKLTGSPSQFMRRVQNDKLQFQLEAFRFQQTGSGSVYVTCALKAVIASALTNPESKACSFANGWTSADENDQVCMCCDATCGSSRKGRSLSDSVTILMWVFFLTFGLVRL

Organism: Triplophysa rosa (NCBI:txid992332)